Protein AF-A0A822BG88-F1 (afdb_monomer_lite)

pLDDT: mean 83.06, std 15.21, range [46.66, 98.62]

Foldseek 3Di:
DVVVVLVVQLVVLVVVVVVVDPCSVVSNVVSVVVVVVVVVVVVVVVVVVVVVVVCVVVVDPPPPVVVVVVVVVVVVVVVVVVVVVLLVVLVVVLVVLVVVLVVLVCCCCPPVVCCVVPVVLDPPLCRPVSCLQCPCSVLVSCCSVPPLSVVSVVCNVPSVCSVVSCVVCVVVCCVRVVRVVVSVVSNVVSVVVVPDDSPD

Secondary structure (DSSP, 8-state):
-HHHHHHHHHHHHHHHHHTT-TTHHHHHHHHHHHHHHHHHHHHHHHHHHHHHHHHHHS-----HHHHHHHHHHHHHHHHHHHHHHHHHHHHHHHHHHHHHHHHHHHHIIIIIHHHHHTTTTS-TTTTT-HHHHSTTHHHHHHHIIIIIHHHHGGGTT-GGGTHHHHHHHHHHHHHHHHHHHHHHHHHHHHHHHH--STT-

Sequence (200 aa):
EKKTMVRKLVERADVLVERSHSFAPLIKDTCNRLDSGFNNFFQKIMRINNKEEIDKEAGRKSDSSLEEKLEQQELNEGKRKAAKQRELIFNELLNTERAYVDSLSKCIQYYMGEMRQHSEDVPEFLRNKESILFLNIEEIHNFHKNLFLKDLERYEDSPEDVGHCFVTWAKQFHIYYVEYCKNNESCIKLLTQYRGPYFE

Structure (mmCIF, N/CA/C/O backbone):
data_AF-A0A822BG88-F1
#
_entry.id   AF-A0A822BG88-F1
#
loop_
_atom_site.group_PDB
_atom_site.id
_atom_site.type_symbol
_atom_site.label_atom_id
_atom_site.label_alt_id
_atom_site.label_comp_id
_atom_site.label_asym_id
_atom_site.label_entity_id
_atom_site.label_seq_id
_atom_site.pdbx_PDB_ins_code
_atom_site.Cartn_x
_atom_site.Cartn_y
_atom_site.Cartn_z
_atom_site.occupancy
_atom_site.B_iso_or_equiv
_atom_site.auth_seq_id
_atom_site.auth_comp_id
_atom_site.auth_asym_id
_atom_site.auth_atom_id
_atom_site.pdbx_PDB_model_num
ATOM 1 N N . GLU A 1 1 ? 0.961 21.458 51.749 1.00 51.28 1 GLU A N 1
ATOM 2 C CA . GLU A 1 1 ? 2.268 21.702 51.090 1.00 51.28 1 GLU A CA 1
ATOM 3 C C . GLU A 1 1 ? 2.168 22.171 49.634 1.00 51.28 1 GLU A C 1
ATOM 5 O O . GLU A 1 1 ? 2.703 23.231 49.335 1.00 51.28 1 GLU A O 1
ATOM 10 N N . LYS A 1 2 ? 1.446 21.481 48.732 1.00 50.59 2 LYS A N 1
ATOM 11 C CA . LYS A 1 2 ? 1.399 21.847 47.294 1.00 50.59 2 LYS A CA 1
ATOM 12 C C . LYS A 1 2 ? 0.825 23.250 46.986 1.00 50.59 2 LYS A C 1
ATOM 14 O O . LYS A 1 2 ? 1.409 23.974 46.190 1.00 50.59 2 LYS A O 1
ATOM 19 N N . LYS A 1 3 ? -0.248 23.686 47.667 1.00 56.03 3 LYS A N 1
ATOM 20 C CA . LYS A 1 3 ? -0.867 25.024 47.479 1.00 56.03 3 LYS A CA 1
ATOM 21 C C . LYS A 1 3 ? 0.071 26.181 47.865 1.00 56.03 3 LYS A C 1
ATOM 23 O O . LYS A 1 3 ? 0.092 27.223 47.222 1.00 56.03 3 LYS A O 1
ATOM 28 N N . THR A 1 4 ? 0.906 25.971 48.882 1.00 64.19 4 THR A N 1
ATOM 29 C CA . THR A 1 4 ? 1.914 26.942 49.335 1.00 64.19 4 THR A CA 1
ATOM 30 C C . THR A 1 4 ? 3.033 27.119 48.306 1.00 64.19 4 THR A C 1
ATOM 32 O O . THR A 1 4 ? 3.618 28.193 48.209 1.00 64.19 4 THR A O 1
ATOM 35 N N . MET A 1 5 ? 3.322 26.078 47.522 1.00 61.84 5 MET A N 1
ATOM 36 C CA . MET A 1 5 ? 4.355 26.104 46.488 1.00 61.84 5 MET A CA 1
ATOM 37 C C . MET A 1 5 ? 3.893 26.845 45.228 1.00 61.84 5 MET A C 1
ATOM 39 O O . MET A 1 5 ? 4.664 27.629 44.684 1.00 61.84 5 MET A O 1
ATOM 43 N N . VAL A 1 6 ? 2.627 26.680 44.821 1.00 65.44 6 VAL A N 1
ATOM 44 C CA . VAL A 1 6 ? 2.033 27.433 43.698 1.00 65.44 6 VAL A CA 1
ATOM 45 C C . VAL A 1 6 ? 1.991 28.930 44.007 1.00 65.44 6 VAL A C 1
ATOM 47 O O . VAL A 1 6 ? 2.440 29.732 43.195 1.00 65.44 6 VAL A O 1
ATOM 50 N N . ARG A 1 7 ? 1.585 29.311 45.224 1.00 68.44 7 ARG A N 1
ATOM 51 C CA . ARG A 1 7 ? 1.556 30.722 45.643 1.00 68.44 7 ARG A CA 1
ATOM 52 C C . ARG A 1 7 ? 2.943 31.377 45.618 1.00 68.44 7 ARG A C 1
ATOM 54 O O . ARG A 1 7 ? 3.093 32.478 45.103 1.00 68.44 7 ARG A O 1
ATOM 61 N N . LYS A 1 8 ? 3.971 30.656 46.084 1.00 73.00 8 LYS A N 1
ATOM 62 C CA . LYS A 1 8 ? 5.375 31.102 46.016 1.00 73.00 8 LYS A CA 1
ATOM 63 C C . LYS A 1 8 ? 5.898 31.209 44.578 1.00 73.00 8 LYS A C 1
ATOM 65 O O . LYS A 1 8 ? 6.751 32.049 44.308 1.00 73.00 8 LYS A O 1
ATOM 70 N N . LEU A 1 9 ? 5.420 30.362 43.662 1.00 67.56 9 LEU A N 1
ATOM 71 C CA . LEU A 1 9 ? 5.761 30.446 42.238 1.00 67.56 9 LEU A CA 1
ATOM 72 C C . LEU A 1 9 ? 5.114 31.666 41.573 1.00 67.56 9 LEU A C 1
ATOM 74 O O . LEU A 1 9 ? 5.789 32.339 40.800 1.00 67.56 9 LEU A O 1
ATOM 78 N N . VAL A 1 10 ? 3.863 31.985 41.918 1.00 68.69 10 VAL A N 1
ATOM 79 C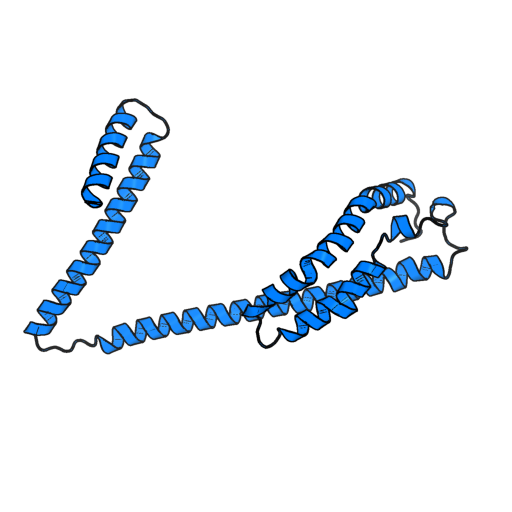 CA . VAL A 1 10 ? 3.168 33.194 41.440 1.00 68.69 10 VAL A CA 1
ATOM 80 C C . VAL A 1 10 ? 3.878 34.460 41.929 1.00 68.69 10 VAL A C 1
ATOM 82 O O . VAL A 1 10 ? 4.235 35.300 41.110 1.00 68.69 10 VAL A O 1
ATOM 85 N N . GLU A 1 11 ? 4.203 34.551 43.223 1.00 72.06 11 GLU A N 1
ATOM 86 C CA . GLU A 1 11 ? 4.946 35.695 43.787 1.00 72.06 11 GLU A CA 1
ATOM 87 C C . GLU A 1 11 ? 6.317 35.884 43.118 1.00 72.06 11 GLU A C 1
ATOM 89 O O . GLU A 1 11 ? 6.747 37.001 42.834 1.00 72.06 11 GLU A O 1
ATOM 94 N N . ARG A 1 12 ? 7.019 34.785 42.817 1.00 66.31 12 ARG A N 1
ATOM 95 C CA . ARG A 1 12 ? 8.327 34.845 42.152 1.00 66.31 12 ARG A CA 1
ATOM 96 C C . ARG A 1 12 ? 8.210 35.182 40.665 1.00 66.31 12 ARG A C 1
ATOM 98 O O . ARG A 1 12 ? 9.117 35.812 40.127 1.00 66.31 12 ARG A O 1
ATOM 105 N N . ALA A 1 13 ? 7.114 34.792 40.014 1.00 63.00 13 ALA A N 1
ATOM 106 C CA . ALA A 1 13 ? 6.798 35.205 38.652 1.00 63.00 13 ALA A CA 1
ATOM 107 C C . ALA A 1 13 ? 6.483 36.708 38.587 1.00 63.00 13 ALA A C 1
ATOM 109 O O . ALA A 1 13 ? 6.973 37.371 37.679 1.00 63.00 13 ALA A O 1
ATOM 110 N N . ASP A 1 14 ? 5.775 37.266 39.574 1.00 68.88 14 ASP A N 1
ATOM 111 C CA . ASP A 1 14 ? 5.484 38.706 39.656 1.00 68.88 14 ASP A CA 1
ATOM 112 C C . ASP A 1 14 ? 6.763 39.553 39.739 1.00 68.88 14 ASP A C 1
ATOM 114 O O . ASP A 1 14 ? 6.938 40.490 38.959 1.00 68.88 14 ASP A O 1
ATOM 118 N N . VAL A 1 15 ? 7.724 39.138 40.571 1.00 68.75 15 VAL A N 1
ATOM 119 C CA . VAL A 1 15 ? 9.047 39.786 40.670 1.00 68.75 15 VAL A CA 1
ATOM 120 C C . VAL A 1 15 ? 9.839 39.707 39.351 1.00 68.75 15 VAL A C 1
ATOM 122 O O . VAL A 1 15 ? 10.652 40.583 39.053 1.00 68.75 15 VAL A O 1
ATOM 125 N N . LEU A 1 16 ? 9.628 38.667 38.536 1.00 59.81 16 LEU A N 1
ATOM 126 C CA . LEU A 1 16 ? 10.273 38.520 37.223 1.00 59.81 16 LEU A CA 1
ATOM 127 C C . LEU A 1 16 ? 9.572 39.333 36.123 1.00 59.81 16 LEU A C 1
ATOM 129 O O . LEU A 1 16 ? 10.247 39.793 35.198 1.00 59.81 16 LEU A O 1
ATOM 133 N N . VAL A 1 17 ? 8.254 39.545 36.231 1.00 60.12 17 VAL A N 1
ATOM 134 C CA . VAL A 1 17 ? 7.488 40.446 35.351 1.00 60.12 17 VAL A CA 1
ATOM 135 C C . VAL A 1 17 ? 7.931 41.895 35.564 1.00 60.12 17 VAL A C 1
ATOM 137 O O . VAL A 1 17 ? 8.190 42.593 34.586 1.00 60.12 17 VAL A O 1
ATOM 140 N N . GLU A 1 18 ? 8.120 42.329 36.816 1.00 65.56 18 GLU A N 1
ATOM 141 C CA . GLU A 1 18 ? 8.642 43.671 37.138 1.00 65.56 18 GLU A CA 1
ATOM 142 C C . GLU A 1 18 ? 10.054 43.914 36.575 1.00 65.56 18 GLU A C 1
ATOM 144 O O . GLU A 1 18 ? 10.410 45.038 36.226 1.00 65.56 18 GLU A O 1
ATOM 149 N N . ARG A 1 19 ? 10.850 42.850 36.408 1.00 67.62 19 ARG A N 1
ATOM 150 C CA . ARG A 1 19 ? 12.199 42.888 35.812 1.00 67.62 19 ARG A CA 1
ATOM 151 C C . ARG A 1 19 ? 12.212 42.762 34.279 1.00 67.62 19 ARG A C 1
ATOM 153 O O . ARG A 1 19 ? 13.280 42.600 33.698 1.00 67.62 19 ARG A O 1
ATOM 160 N N . SER A 1 20 ? 11.052 42.868 33.619 1.00 64.81 20 SER A N 1
ATOM 161 C CA . SER A 1 20 ? 10.884 42.837 32.152 1.00 64.81 20 SER A CA 1
ATOM 162 C C . SER A 1 20 ? 11.348 41.542 31.461 1.00 64.81 20 SER A C 1
ATOM 164 O O . SER A 1 20 ? 11.805 41.565 30.318 1.00 64.81 20 SER A O 1
ATOM 166 N N . HIS A 1 21 ? 11.211 40.384 32.116 1.00 66.44 21 HIS A N 1
ATOM 167 C CA . HIS A 1 21 ? 11.485 39.099 31.465 1.00 66.44 21 HIS A CA 1
ATOM 168 C C . HIS A 1 21 ? 10.322 38.664 30.557 1.00 66.44 21 HIS A C 1
ATOM 170 O O . HIS A 1 21 ? 9.198 38.465 31.015 1.00 66.44 21 HIS A O 1
ATOM 176 N N . SER A 1 22 ? 10.615 38.434 29.274 1.00 69.31 22 SER A N 1
ATOM 177 C CA . SER A 1 22 ? 9.640 38.126 28.212 1.00 69.31 22 SER A CA 1
ATOM 178 C C . SER A 1 22 ? 8.750 36.900 28.470 1.00 69.31 22 SER A C 1
ATOM 180 O O . SER A 1 22 ? 7.622 36.851 27.989 1.00 69.31 22 SER A O 1
ATOM 182 N N . PHE A 1 23 ? 9.219 35.922 29.250 1.00 66.62 23 PHE A N 1
ATOM 183 C CA . PHE A 1 23 ? 8.482 34.686 29.553 1.00 66.62 23 PHE A CA 1
ATOM 184 C C . PHE A 1 23 ? 7.660 34.746 30.849 1.00 66.62 23 PHE A C 1
ATOM 186 O O . PHE A 1 23 ? 6.831 33.869 31.100 1.00 66.62 23 PHE A O 1
ATOM 193 N N . ALA A 1 24 ? 7.865 35.769 31.680 1.00 65.75 24 ALA A N 1
ATOM 194 C CA . ALA A 1 24 ? 7.223 35.875 32.987 1.00 65.75 24 ALA A CA 1
ATOM 195 C C . ALA A 1 24 ? 5.678 35.994 32.924 1.00 65.75 24 ALA A C 1
ATOM 197 O O . ALA A 1 24 ? 5.013 35.338 33.733 1.00 65.75 24 ALA A O 1
ATOM 198 N N . PRO A 1 25 ? 5.069 36.702 31.945 1.00 68.62 25 PRO A N 1
ATOM 199 C CA . PRO A 1 25 ? 3.610 36.743 31.796 1.00 68.62 25 PRO A CA 1
ATOM 200 C C . PRO A 1 25 ? 2.986 35.368 31.517 1.00 68.62 25 PRO A C 1
ATOM 202 O O . PRO A 1 25 ? 1.920 35.056 32.042 1.00 68.62 25 PRO A O 1
ATOM 205 N N . LEU A 1 26 ? 3.668 34.520 30.738 1.00 74.56 26 LEU A N 1
ATOM 206 C CA . LEU A 1 26 ? 3.181 33.186 30.370 1.00 74.56 26 LEU A CA 1
ATOM 207 C C . LEU A 1 26 ? 3.193 32.221 31.564 1.00 74.56 26 LEU A C 1
ATOM 209 O O . LEU A 1 26 ? 2.259 31.438 31.757 1.00 74.56 26 LEU A O 1
ATOM 213 N N . ILE A 1 27 ? 4.238 32.298 32.394 1.00 72.00 27 ILE A N 1
ATOM 214 C CA . ILE A 1 27 ? 4.336 31.517 33.634 1.00 72.00 27 ILE A CA 1
ATOM 215 C C . ILE A 1 27 ? 3.235 31.952 34.605 1.00 72.00 27 ILE A C 1
ATOM 217 O O . ILE A 1 27 ? 2.549 31.103 35.173 1.00 72.00 27 ILE A O 1
ATOM 221 N N . LYS A 1 28 ? 3.013 33.265 34.740 1.00 71.56 28 LYS A N 1
ATOM 222 C CA . LYS A 1 28 ? 1.955 33.821 35.588 1.00 71.56 28 LYS A CA 1
ATOM 223 C C . LYS A 1 28 ? 0.564 33.358 35.151 1.00 71.56 28 LYS A C 1
ATOM 225 O O . LYS A 1 28 ? -0.204 32.896 35.992 1.00 71.56 28 LYS A O 1
ATOM 230 N N . ASP A 1 29 ? 0.254 33.417 33.856 1.00 75.94 29 ASP A N 1
ATOM 231 C CA . ASP A 1 29 ? -1.028 32.933 33.326 1.00 75.94 29 ASP A CA 1
ATOM 232 C C . ASP A 1 29 ? -1.231 31.435 33.602 1.00 75.94 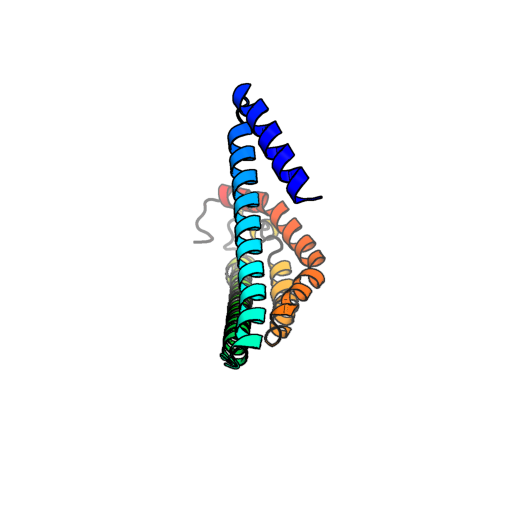29 ASP A C 1
ATOM 234 O O . ASP A 1 29 ? -2.264 31.014 34.128 1.00 75.94 29 ASP A O 1
ATOM 238 N N . THR A 1 30 ? -0.195 30.630 33.357 1.00 72.62 30 THR A N 1
ATOM 239 C CA . THR A 1 30 ? -0.234 29.184 33.611 1.00 72.62 30 THR A CA 1
ATOM 240 C C . THR A 1 30 ? -0.465 28.874 35.094 1.00 72.62 30 THR A C 1
ATOM 242 O O . THR A 1 30 ? -1.309 28.038 35.427 1.00 72.62 30 THR A O 1
ATOM 245 N N . CYS A 1 31 ? 0.227 29.565 36.003 1.00 73.19 31 CYS A N 1
ATOM 246 C CA . CYS A 1 31 ? 0.040 29.385 37.443 1.00 73.19 31 CYS A CA 1
ATOM 247 C C . CYS A 1 31 ? -1.351 29.834 37.911 1.00 73.19 31 CYS A C 1
ATOM 249 O O . CYS A 1 31 ? -1.989 29.111 38.675 1.00 73.19 31 CYS A O 1
ATOM 251 N N . ASN A 1 32 ? -1.863 30.960 37.407 1.00 74.62 32 ASN A N 1
ATOM 252 C CA . ASN A 1 32 ? -3.207 31.445 37.735 1.00 74.62 32 ASN A CA 1
ATOM 253 C C . ASN A 1 32 ? -4.301 30.479 37.263 1.00 74.62 32 ASN A C 1
ATOM 255 O O . ASN A 1 32 ? -5.280 30.240 37.977 1.00 74.62 32 ASN A O 1
ATOM 259 N N . ARG A 1 33 ? -4.130 29.883 36.078 1.00 73.75 33 ARG A N 1
ATOM 260 C CA . ARG A 1 33 ? -5.032 28.848 35.559 1.00 73.75 33 ARG A CA 1
ATOM 261 C C . ARG A 1 33 ? -5.003 27.584 36.413 1.00 73.75 33 ARG A C 1
ATOM 263 O O . ARG A 1 33 ? -6.064 27.026 36.689 1.00 73.75 33 ARG A O 1
ATOM 270 N N . LEU A 1 34 ? -3.824 27.157 36.867 1.00 72.81 34 LEU A N 1
ATOM 271 C CA . LEU A 1 34 ? -3.687 26.018 37.780 1.00 72.81 34 LEU A CA 1
ATOM 272 C C . LEU A 1 34 ? -4.339 26.296 39.142 1.00 72.81 34 LEU A C 1
ATOM 274 O O . LEU A 1 34 ? -5.081 25.447 39.634 1.00 72.81 34 LEU A O 1
ATOM 278 N N . ASP A 1 35 ? -4.143 27.485 39.716 1.00 73.75 35 ASP A N 1
ATOM 279 C CA . ASP A 1 35 ? -4.777 27.879 40.983 1.00 73.75 35 ASP A CA 1
ATOM 280 C C . ASP A 1 35 ? -6.303 27.979 40.853 1.00 73.75 35 ASP A C 1
ATOM 282 O O . ASP A 1 35 ? -7.041 27.525 41.730 1.00 73.75 35 ASP A O 1
ATOM 286 N N . SER A 1 36 ? -6.796 28.513 39.736 1.00 73.62 36 SER A N 1
ATOM 287 C CA . SER A 1 36 ? -8.233 28.580 39.446 1.00 73.62 36 SER A CA 1
ATOM 288 C C . SER A 1 36 ? -8.831 27.186 39.266 1.00 73.62 36 SER A C 1
ATOM 290 O O . SER A 1 36 ? -9.874 26.885 39.843 1.00 73.62 36 SER A O 1
ATOM 292 N N . GLY A 1 37 ? -8.149 26.303 38.529 1.00 75.44 37 GLY A N 1
ATOM 293 C CA . GLY A 1 37 ? -8.550 24.905 38.361 1.00 75.44 37 GLY A CA 1
ATOM 294 C C . GLY A 1 37 ? -8.600 24.158 39.693 1.00 75.44 37 GLY A C 1
ATOM 295 O O . GLY A 1 37 ? -9.578 23.470 39.983 1.00 75.44 37 GLY A O 1
ATOM 296 N N . PHE A 1 38 ? -7.598 24.363 40.550 1.00 71.56 38 PHE A N 1
ATOM 297 C CA . PHE A 1 38 ? -7.545 23.759 41.877 1.00 71.56 38 PHE A CA 1
ATOM 298 C C . PHE A 1 38 ? -8.632 24.306 42.811 1.00 71.56 38 PHE A C 1
ATOM 300 O O . PHE A 1 38 ? -9.275 23.532 43.516 1.00 71.56 38 PHE A O 1
ATOM 307 N N . ASN A 1 39 ? -8.884 25.618 42.806 1.00 70.25 39 ASN A N 1
ATOM 308 C CA . ASN A 1 39 ? -9.948 26.219 43.614 1.00 70.25 39 ASN A CA 1
ATOM 309 C C . ASN A 1 39 ? -11.345 25.814 43.120 1.00 70.25 39 ASN A C 1
ATOM 311 O O . ASN A 1 39 ? -12.208 25.552 43.952 1.00 70.25 39 ASN A O 1
ATOM 315 N N . ASN A 1 40 ? -11.563 25.691 41.808 1.00 71.00 40 ASN A N 1
ATOM 316 C CA . ASN A 1 40 ? -12.814 25.170 41.246 1.00 71.00 40 ASN A CA 1
ATOM 317 C C . ASN A 1 40 ? -13.032 23.703 41.625 1.00 71.00 40 ASN A C 1
ATOM 319 O O . ASN A 1 40 ? -14.131 23.329 42.031 1.00 71.00 40 ASN A O 1
ATOM 323 N N . PHE A 1 41 ? -11.981 22.884 41.556 1.00 74.62 41 PHE A N 1
ATOM 324 C CA . PHE A 1 41 ? -12.020 21.494 42.006 1.00 74.62 41 PHE A CA 1
ATOM 325 C C . PHE A 1 41 ? -12.332 21.394 43.505 1.00 74.62 41 PHE A C 1
ATOM 327 O O . PHE A 1 41 ? -13.235 20.660 43.898 1.00 74.62 41 PHE A O 1
ATOM 334 N N . PHE A 1 42 ? -11.665 22.198 44.338 1.00 68.31 42 PHE A N 1
ATOM 335 C CA . PHE A 1 42 ? -11.938 22.252 45.775 1.00 68.31 42 PHE A CA 1
ATOM 336 C C . PHE A 1 42 ? -13.342 22.764 46.088 1.00 68.31 42 PHE A C 1
ATOM 338 O O . PHE A 1 42 ? -14.004 22.187 46.940 1.00 68.31 42 PHE A O 1
ATOM 345 N N . GLN A 1 43 ? -13.839 23.794 45.399 1.00 66.00 43 GLN A N 1
ATOM 346 C CA . GLN A 1 43 ? -15.226 24.235 45.562 1.00 66.00 43 GLN A CA 1
ATOM 347 C C . GLN A 1 43 ? -16.214 23.142 45.155 1.00 66.00 43 GLN A C 1
ATOM 349 O O . GLN A 1 43 ? -17.235 22.986 45.817 1.00 66.00 43 GLN A O 1
ATOM 354 N N . LYS A 1 44 ? -15.917 22.365 44.107 1.00 76.50 44 LYS A N 1
ATOM 355 C CA . LYS A 1 44 ? -16.753 21.234 43.695 1.00 76.50 44 LYS A CA 1
ATOM 356 C C . LYS A 1 44 ? -16.766 20.137 44.766 1.00 76.50 44 LYS A C 1
ATOM 358 O O . LYS A 1 44 ? -17.847 19.714 45.149 1.00 76.50 44 LYS A O 1
ATOM 363 N N . ILE A 1 45 ? -15.610 19.772 45.327 1.00 65.69 45 ILE A N 1
ATOM 364 C CA . ILE A 1 45 ? -15.511 18.820 46.450 1.00 65.69 45 ILE A CA 1
ATOM 365 C C . ILE A 1 45 ? -16.220 19.339 47.705 1.00 65.69 45 ILE A C 1
ATOM 367 O O . ILE A 1 45 ? -16.968 18.603 48.333 1.00 65.69 45 ILE A O 1
ATOM 371 N N . MET A 1 46 ? -16.042 20.611 48.065 1.00 63.38 46 MET A N 1
ATOM 372 C CA . MET A 1 46 ? -16.701 21.197 49.239 1.00 63.38 46 MET A CA 1
ATOM 373 C C . MET A 1 46 ? -18.221 21.274 49.055 1.00 63.38 46 MET A C 1
ATOM 375 O O . MET A 1 46 ? -18.957 21.083 50.016 1.00 63.38 46 MET A O 1
ATOM 379 N N . ARG A 1 47 ? -18.710 21.507 47.827 1.00 66.12 47 ARG A N 1
ATOM 380 C CA . ARG A 1 47 ? -20.142 21.410 47.504 1.00 66.12 47 ARG A CA 1
ATOM 381 C C . ARG A 1 47 ? -20.653 19.977 47.604 1.00 66.12 47 ARG A C 1
ATOM 383 O O . ARG A 1 47 ? -21.763 19.805 48.077 1.00 66.12 47 ARG A O 1
ATOM 390 N N . ILE A 1 48 ? -19.865 18.980 47.199 1.00 64.19 48 ILE A N 1
ATOM 391 C CA . ILE A 1 48 ? -20.205 17.557 47.358 1.00 64.19 48 ILE A CA 1
ATOM 392 C C . ILE A 1 48 ? -20.292 17.201 48.849 1.00 64.19 48 ILE A C 1
ATOM 394 O O . ILE A 1 48 ? -21.318 16.693 49.283 1.00 64.19 48 ILE A O 1
ATOM 398 N N . ASN A 1 49 ? -19.295 17.582 49.653 1.00 56.28 49 ASN A N 1
ATOM 399 C CA . ASN A 1 49 ? -19.281 17.308 51.094 1.00 56.28 49 ASN A CA 1
ATOM 400 C C . ASN A 1 49 ? -20.402 18.048 51.852 1.00 56.28 49 ASN A C 1
ATOM 402 O O . ASN A 1 49 ? -21.039 17.465 52.722 1.00 56.28 49 ASN A O 1
ATOM 406 N N . ASN A 1 50 ? -20.703 19.306 51.500 1.00 56.72 50 ASN A N 1
ATOM 407 C CA . ASN A 1 50 ? -21.847 20.024 52.080 1.00 56.72 50 ASN A CA 1
ATOM 408 C C . ASN A 1 50 ? -23.197 19.462 51.599 1.00 56.72 50 ASN A C 1
ATOM 410 O O . ASN A 1 50 ? -24.166 19.508 52.349 1.00 56.72 50 ASN A O 1
ATOM 414 N N . LYS A 1 51 ? -23.286 18.941 50.367 1.00 56.34 51 LYS A N 1
ATOM 415 C CA . LYS A 1 51 ? -24.490 18.267 49.851 1.00 56.34 51 LYS A CA 1
ATOM 416 C C . LYS A 1 51 ? -24.721 16.942 50.594 1.00 56.34 51 LYS A C 1
ATOM 418 O O . LYS A 1 51 ? -25.856 16.662 50.954 1.00 56.34 51 LYS A O 1
ATOM 423 N N . GLU A 1 52 ? -23.657 16.210 50.943 1.00 56.22 52 GLU A N 1
ATOM 424 C CA . GLU A 1 52 ? -23.733 15.010 51.795 1.00 56.22 52 GLU A CA 1
ATOM 425 C C . GLU A 1 52 ? -24.194 15.295 53.237 1.00 56.22 52 GLU A C 1
ATOM 427 O O . GLU A 1 52 ? -24.934 14.485 53.799 1.00 56.22 52 GLU A O 1
ATOM 432 N N . GLU A 1 53 ? -23.786 16.412 53.857 1.00 53.38 53 GLU A N 1
ATOM 433 C CA . GLU A 1 53 ? -24.280 16.783 55.197 1.00 53.38 53 GLU A CA 1
ATOM 434 C C . GLU A 1 53 ? -25.737 17.270 55.171 1.00 53.38 53 GLU A C 1
ATOM 436 O O . GLU A 1 53 ? -26.534 16.854 56.011 1.00 53.38 53 GLU A O 1
ATOM 441 N N . ILE A 1 54 ? -26.128 18.062 54.166 1.00 52.59 54 ILE A N 1
ATOM 442 C CA . ILE A 1 54 ? -27.506 18.568 54.031 1.00 52.59 54 ILE A CA 1
ATOM 443 C C . ILE A 1 54 ? -28.496 17.436 53.691 1.00 52.59 54 ILE A C 1
ATOM 445 O O . ILE A 1 54 ? -29.608 17.414 54.225 1.00 52.59 54 ILE A O 1
ATOM 449 N N . ASP A 1 55 ? -28.107 16.457 52.866 1.00 50.06 55 ASP A N 1
ATOM 450 C CA . ASP A 1 55 ? -28.963 15.308 52.527 1.00 50.06 55 ASP A CA 1
ATOM 451 C C . ASP A 1 55 ? -29.111 14.306 53.693 1.00 50.06 55 ASP A C 1
ATOM 453 O O . ASP A 1 55 ? -30.142 13.633 53.799 1.00 50.06 55 ASP A O 1
ATOM 457 N N . LYS A 1 56 ? -28.139 14.241 54.621 1.00 51.56 56 LYS A N 1
ATOM 458 C CA . LYS A 1 56 ? -28.258 13.455 55.868 1.00 51.56 56 LYS A CA 1
ATOM 459 C C . LYS A 1 56 ? -29.266 14.054 56.849 1.00 51.56 56 LYS A C 1
ATOM 461 O O . LYS A 1 56 ? -29.934 13.297 57.551 1.00 51.56 56 LYS A O 1
ATOM 466 N N . GLU A 1 57 ? -29.398 15.378 56.883 1.00 49.38 57 GLU A N 1
ATOM 467 C CA . GLU A 1 57 ? -30.259 16.086 57.840 1.00 49.38 57 GLU A CA 1
ATOM 468 C C . GLU A 1 57 ? -31.676 16.350 57.292 1.00 49.38 57 GLU A C 1
ATOM 470 O O . GLU A 1 57 ? -32.639 16.429 58.055 1.00 49.38 57 GLU A O 1
ATOM 475 N N . ALA A 1 58 ? -31.847 16.388 55.964 1.00 46.66 58 ALA A N 1
ATOM 476 C CA . ALA A 1 58 ? -33.140 16.641 55.320 1.00 46.66 58 ALA A CA 1
ATOM 477 C C . ALA A 1 58 ? -33.961 15.385 54.966 1.00 46.66 58 ALA A C 1
ATOM 479 O O . ALA A 1 58 ? -35.057 15.527 54.419 1.00 46.66 58 ALA A O 1
ATOM 480 N N . GLY A 1 59 ? -33.468 14.163 55.214 1.00 49.91 59 GLY A N 1
ATOM 481 C CA . GLY A 1 59 ? -34.210 12.912 54.963 1.00 49.91 59 GLY A CA 1
ATOM 482 C C . GLY A 1 59 ? -34.710 12.718 53.519 1.00 49.91 59 GLY A C 1
ATOM 483 O O . GLY A 1 59 ? -35.467 11.788 53.236 1.00 49.91 59 GLY A O 1
ATOM 484 N N . ARG A 1 60 ? -34.296 13.578 52.584 1.00 52.31 60 ARG A N 1
ATOM 485 C CA . ARG A 1 60 ? -34.586 13.469 51.160 1.00 52.31 60 ARG A CA 1
ATOM 486 C C . ARG A 1 60 ? -33.459 12.666 50.544 1.00 52.31 60 ARG A C 1
ATOM 488 O O . ARG A 1 60 ? -32.384 13.188 50.288 1.00 52.31 60 ARG A O 1
ATOM 495 N N . LYS A 1 61 ? -33.723 11.389 50.270 1.00 49.91 61 LYS A N 1
ATOM 496 C CA . LYS A 1 61 ? -32.947 10.611 49.300 1.00 49.91 61 LYS A CA 1
ATOM 497 C C . LYS A 1 61 ? -33.128 11.255 47.920 1.00 49.91 61 LYS A C 1
ATOM 499 O O . LYS A 1 61 ? -33.948 10.797 47.130 1.00 49.91 61 LYS A O 1
ATOM 504 N N . SER A 1 62 ? -32.426 12.350 47.656 1.00 53.28 62 SER A N 1
ATOM 505 C CA . SER A 1 62 ? -32.345 12.948 46.328 1.00 53.28 62 SER A CA 1
ATOM 506 C C . SER A 1 62 ? -31.390 12.093 45.501 1.00 53.28 62 SER A C 1
ATOM 508 O O . SER A 1 62 ? -30.195 12.338 45.479 1.00 53.28 62 SER A O 1
ATOM 510 N N . ASP A 1 63 ? -31.928 11.019 44.928 1.00 54.50 63 ASP A N 1
ATOM 511 C CA . ASP A 1 63 ? -31.500 10.348 43.696 1.00 54.50 63 ASP A CA 1
ATOM 512 C C . ASP A 1 63 ? -29.996 10.301 43.334 1.00 54.50 63 ASP A C 1
ATOM 514 O O . ASP A 1 63 ? -29.630 10.361 42.161 1.00 54.50 63 ASP A O 1
ATOM 518 N N . SER A 1 64 ? -29.103 10.072 44.305 1.00 54.78 64 SER A N 1
ATOM 519 C CA . SER A 1 64 ? -27.686 9.766 44.032 1.00 54.78 64 SER A CA 1
ATOM 520 C C . SER A 1 64 ? -27.532 8.583 43.062 1.00 54.78 64 SER A C 1
ATOM 522 O O . SER A 1 64 ? -26.591 8.524 42.278 1.00 54.78 64 SER A O 1
ATOM 524 N N . SER A 1 65 ? -28.527 7.686 43.047 1.00 62.22 65 SER A N 1
ATOM 525 C CA . SER A 1 65 ? -28.643 6.590 42.088 1.00 62.22 65 SER A CA 1
ATOM 526 C C . SER A 1 65 ? -28.834 7.057 40.642 1.00 62.22 65 SER A C 1
ATOM 528 O O . SER A 1 65 ? -28.341 6.382 39.745 1.00 62.22 65 SER A O 1
ATOM 530 N N . LEU A 1 66 ? -29.554 8.154 40.381 1.00 62.03 66 LEU A N 1
ATOM 531 C CA . LEU A 1 66 ? -29.739 8.669 39.020 1.00 62.03 66 LEU A CA 1
ATOM 532 C C . LEU A 1 66 ? -28.482 9.371 38.512 1.00 62.03 66 LEU A C 1
ATOM 534 O O . LEU A 1 66 ? -28.128 9.168 37.357 1.00 62.03 66 LEU A O 1
ATOM 538 N N . GLU A 1 67 ? -27.800 10.149 39.355 1.00 67.00 67 GLU A N 1
ATOM 539 C CA . GLU A 1 67 ? -26.552 10.836 38.981 1.00 67.00 67 GLU A CA 1
ATOM 540 C C . GLU A 1 67 ? -25.446 9.810 38.648 1.00 67.00 67 GLU A C 1
ATOM 542 O O . GLU A 1 67 ? -24.858 9.878 37.569 1.00 67.00 67 GLU A O 1
ATOM 547 N N . GLU A 1 68 ? -25.263 8.766 39.472 1.00 69.56 68 GLU A N 1
ATOM 548 C CA . GLU A 1 68 ? -24.347 7.650 39.165 1.00 69.56 68 GLU A CA 1
ATOM 549 C C . GLU A 1 68 ? -24.758 6.856 37.915 1.00 69.56 68 GLU A C 1
ATOM 551 O O . GLU A 1 68 ? -23.900 6.441 37.133 1.00 69.56 68 GLU A O 1
ATOM 556 N N . LYS A 1 69 ? -26.062 6.631 37.700 1.00 72.62 69 LYS A N 1
ATOM 557 C CA . LYS A 1 69 ? -26.559 5.944 36.496 1.00 72.62 69 LYS A CA 1
ATOM 558 C C . LYS A 1 69 ? -26.311 6.763 35.234 1.00 72.62 69 LYS A C 1
ATOM 560 O O . LYS A 1 69 ? -25.943 6.178 34.220 1.00 72.62 69 LYS A O 1
ATOM 565 N N . LEU A 1 70 ? -26.492 8.083 35.292 1.00 74.06 70 LEU A N 1
ATOM 566 C CA . LEU A 1 70 ? -26.227 8.996 34.179 1.00 74.06 70 LEU A CA 1
ATOM 567 C C . LEU A 1 70 ? -24.731 9.034 33.852 1.00 74.06 70 LEU A C 1
ATOM 569 O O . LEU A 1 70 ? -24.372 8.865 32.689 1.00 74.06 70 LEU A O 1
ATOM 573 N N . GLU A 1 71 ? -23.857 9.136 34.858 1.00 70.88 71 GLU A N 1
ATOM 574 C CA . GLU A 1 71 ? -22.404 9.080 34.646 1.00 70.88 71 GLU A CA 1
ATOM 575 C C . GLU A 1 71 ? -21.961 7.725 34.072 1.00 70.88 71 GLU A C 1
ATOM 577 O O . GLU A 1 71 ? -21.200 7.682 33.106 1.00 70.88 71 GLU A O 1
ATOM 582 N N . GLN A 1 72 ? -22.467 6.600 34.590 1.00 71.81 72 GLN A N 1
ATOM 583 C CA . GLN A 1 72 ? -22.170 5.265 34.048 1.00 71.81 72 GLN A CA 1
ATOM 584 C C . GLN A 1 72 ? -22.695 5.083 32.619 1.00 71.81 72 GLN A C 1
ATOM 586 O O . GLN A 1 72 ? -22.043 4.430 31.797 1.00 71.81 72 GLN A O 1
ATOM 591 N N . GLN A 1 73 ? -23.854 5.663 32.306 1.00 73.69 73 GLN A N 1
ATOM 592 C CA . GLN A 1 73 ? -24.435 5.640 30.970 1.00 73.69 73 GLN A CA 1
ATOM 593 C C . GLN A 1 73 ? -23.597 6.467 29.987 1.00 73.69 73 GLN A C 1
ATOM 595 O O . GLN A 1 73 ? -23.264 5.959 28.916 1.00 73.69 73 GLN A O 1
ATOM 600 N N . GLU A 1 74 ? -23.168 7.674 30.362 1.00 75.50 74 GLU A N 1
ATOM 601 C CA . GLU A 1 74 ? -22.259 8.500 29.556 1.00 75.50 74 GLU A CA 1
ATOM 602 C C . GLU A 1 74 ? -20.909 7.807 29.321 1.00 75.50 74 GLU A C 1
ATOM 604 O O . GLU A 1 74 ? -20.387 7.800 28.202 1.00 75.50 74 GLU A O 1
ATOM 609 N N . LEU A 1 75 ? -20.359 7.156 30.349 1.00 75.88 75 LEU A N 1
ATOM 610 C CA . LEU A 1 75 ? -19.091 6.429 30.264 1.00 75.88 75 LEU A CA 1
ATOM 611 C C . LEU A 1 75 ? -19.209 5.194 29.354 1.00 75.88 75 LEU A C 1
ATOM 613 O O . LEU A 1 75 ? -18.312 4.922 28.549 1.00 75.88 75 LEU A O 1
ATOM 617 N N . ASN A 1 76 ? -20.333 4.476 29.417 1.00 77.25 76 ASN A N 1
ATOM 618 C CA . ASN A 1 76 ? -20.637 3.362 28.517 1.00 77.25 76 ASN A CA 1
ATOM 619 C C . ASN A 1 76 ? -20.876 3.827 27.075 1.00 77.25 76 ASN A C 1
ATOM 621 O O . ASN A 1 76 ? -20.401 3.184 26.134 1.00 77.25 76 ASN A O 1
ATOM 625 N N . GLU A 1 77 ? -21.545 4.961 26.874 1.00 79.81 77 GLU A N 1
ATOM 626 C CA . GLU A 1 77 ? -21.693 5.565 25.551 1.00 79.81 77 GLU A CA 1
ATOM 627 C C . GLU A 1 77 ? -20.351 6.014 24.971 1.00 79.81 77 GLU A C 1
ATOM 629 O O . GLU A 1 77 ? -20.093 5.780 23.788 1.00 79.81 77 GLU A O 1
ATOM 634 N N . GLY A 1 78 ? -19.475 6.598 25.793 1.00 81.44 78 GLY A N 1
ATOM 635 C CA . GLY A 1 78 ? -18.109 6.956 25.413 1.00 81.44 78 GLY A CA 1
ATOM 636 C C . GLY A 1 78 ? -17.293 5.734 24.985 1.00 81.44 78 GLY A C 1
ATOM 637 O O . GLY A 1 78 ? -16.688 5.740 23.910 1.00 81.44 78 GLY A O 1
ATOM 638 N N . LYS A 1 79 ? -17.348 4.645 25.762 1.00 81.75 79 LYS A N 1
ATOM 639 C CA . LYS A 1 79 ? -16.706 3.365 25.413 1.00 81.75 79 LYS A CA 1
ATOM 640 C C . LYS A 1 79 ? -17.244 2.786 24.104 1.00 81.75 79 LYS A C 1
ATOM 642 O O . LYS A 1 79 ? -16.453 2.367 23.261 1.00 81.75 79 LYS A O 1
ATOM 647 N N . ARG A 1 80 ? -18.565 2.815 23.900 1.00 83.62 80 ARG A N 1
ATOM 648 C CA . ARG A 1 80 ? -19.210 2.333 22.668 1.00 83.62 80 ARG A CA 1
ATOM 649 C C . ARG A 1 80 ? -18.819 3.171 21.450 1.00 83.62 80 ARG A C 1
ATOM 651 O O . ARG A 1 80 ? -18.528 2.610 20.398 1.00 83.62 80 ARG A O 1
ATOM 658 N N . LYS A 1 81 ? -18.765 4.501 21.589 1.00 87.94 81 LYS A N 1
ATOM 659 C CA . LYS A 1 81 ? -18.288 5.409 20.530 1.00 87.94 81 LYS A CA 1
ATOM 660 C C . LYS A 1 81 ? -16.829 5.122 20.171 1.00 87.94 81 LYS A C 1
ATOM 662 O O . LYS A 1 81 ? -16.513 5.015 18.992 1.00 87.94 81 LYS A O 1
ATOM 667 N N . ALA A 1 82 ? -15.964 4.938 21.169 1.00 88.00 82 ALA A N 1
ATOM 668 C CA . ALA A 1 82 ? -14.558 4.611 20.944 1.00 88.00 82 ALA A CA 1
ATOM 669 C C . ALA A 1 82 ? -14.372 3.242 20.265 1.00 88.00 82 ALA A C 1
ATOM 671 O O . ALA A 1 82 ? -13.540 3.121 19.373 1.00 88.00 82 ALA A O 1
ATOM 672 N N . ALA A 1 83 ? -15.155 2.229 20.654 1.00 87.38 83 ALA A N 1
ATOM 673 C CA . ALA A 1 83 ? -15.136 0.913 20.012 1.00 87.38 83 ALA A CA 1
ATOM 674 C C . ALA A 1 83 ? -15.541 0.995 18.537 1.00 87.38 83 ALA A C 1
ATOM 676 O O . ALA A 1 83 ? -14.794 0.546 17.674 1.00 87.38 83 ALA A O 1
ATOM 677 N N . LYS A 1 84 ? -16.649 1.683 18.242 1.00 89.56 84 LYS A N 1
ATOM 678 C CA . LYS A 1 84 ? -17.096 1.902 16.863 1.00 89.56 84 LYS A CA 1
ATOM 679 C C . LYS A 1 84 ? -16.064 2.670 16.031 1.00 89.56 84 LYS A C 1
ATOM 681 O O . LYS A 1 84 ? -15.855 2.358 14.868 1.00 89.56 84 LYS A O 1
ATOM 686 N N . GLN A 1 85 ? -15.398 3.665 16.619 1.00 91.44 85 GLN A N 1
ATOM 687 C CA . GLN A 1 85 ? -14.336 4.395 15.926 1.00 91.44 85 GLN A CA 1
ATOM 688 C C . GLN A 1 85 ? -13.142 3.490 15.590 1.00 91.44 85 GLN A C 1
ATOM 690 O O . GLN A 1 85 ? -12.596 3.602 14.496 1.00 91.44 85 GLN A O 1
ATOM 695 N N . ARG A 1 86 ? -12.741 2.594 16.503 1.00 91.56 86 ARG A N 1
ATOM 696 C CA . ARG A 1 86 ? -11.663 1.624 16.244 1.00 91.56 86 ARG A CA 1
ATOM 697 C C . ARG A 1 86 ? -12.019 0.673 15.109 1.00 91.56 86 ARG A C 1
ATOM 699 O O . ARG A 1 86 ? -11.194 0.467 14.231 1.00 91.56 86 ARG A O 1
ATOM 706 N N . GLU A 1 87 ? -13.243 0.161 15.108 1.00 93.06 87 GLU A N 1
ATOM 707 C CA . GLU A 1 87 ? -13.754 -0.708 14.046 1.00 93.06 87 GLU A CA 1
ATOM 708 C C . GLU A 1 87 ? -13.707 -0.013 12.676 1.00 93.06 87 GLU A C 1
ATOM 710 O O . GLU A 1 87 ? -13.228 -0.587 11.704 1.00 93.06 87 GLU A O 1
ATOM 715 N N . LEU A 1 88 ? -14.119 1.259 12.597 1.00 94.31 88 LEU A N 1
ATOM 716 C CA . LEU A 1 88 ? -14.038 2.037 11.356 1.00 94.31 88 LEU A CA 1
ATOM 717 C C . LEU A 1 88 ? -12.595 2.207 10.864 1.00 94.31 88 LEU A C 1
ATOM 719 O O . LEU A 1 88 ? -12.332 1.984 9.685 1.00 94.31 88 LEU A O 1
ATOM 723 N N . ILE A 1 89 ? -11.669 2.567 11.759 1.00 94.94 89 ILE A N 1
ATOM 724 C CA . ILE A 1 89 ? -10.246 2.737 11.421 1.00 94.94 89 ILE A CA 1
ATOM 725 C C . ILE A 1 89 ? -9.643 1.412 10.945 1.00 94.94 89 ILE A C 1
ATOM 727 O O . ILE A 1 89 ? -8.904 1.384 9.964 1.00 94.94 89 ILE A O 1
ATOM 731 N N . PHE A 1 90 ? -9.960 0.311 11.625 1.00 96.19 90 PHE A N 1
ATOM 732 C CA . PHE A 1 90 ? -9.472 -1.009 11.246 1.00 96.19 90 PHE A CA 1
ATOM 733 C C . PHE A 1 90 ? -10.016 -1.443 9.879 1.00 96.19 90 PHE A C 1
ATOM 735 O O . PHE A 1 90 ? -9.251 -1.882 9.023 1.00 96.19 90 PHE A O 1
ATOM 742 N N . ASN A 1 91 ? -11.313 -1.257 9.636 1.00 95.56 91 ASN A N 1
ATOM 743 C CA . ASN A 1 91 ? -11.920 -1.566 8.344 1.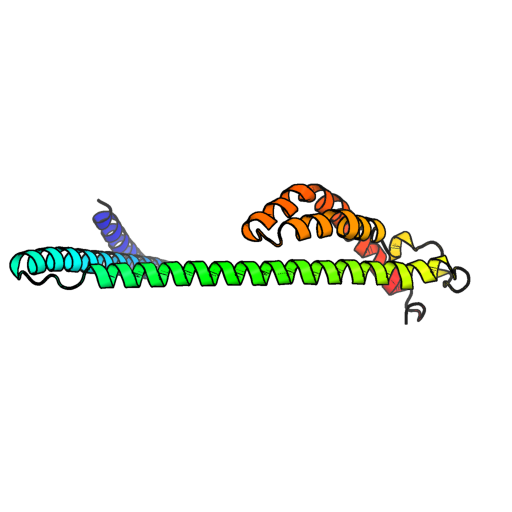00 95.56 91 ASN A CA 1
ATOM 744 C C . ASN A 1 91 ? -11.314 -0.726 7.214 1.00 95.56 91 ASN A C 1
ATOM 746 O O . ASN A 1 91 ? -11.087 -1.234 6.116 1.00 95.56 91 ASN A O 1
ATOM 750 N N . GLU A 1 92 ? -11.024 0.550 7.467 1.00 97.56 92 GLU A N 1
ATOM 751 C CA . GLU A 1 92 ? -10.317 1.401 6.510 1.00 97.56 92 GLU A CA 1
ATOM 752 C C . GLU A 1 92 ? -8.903 0.874 6.227 1.00 97.56 92 GLU A C 1
ATOM 754 O O . GLU A 1 92 ? -8.529 0.737 5.061 1.00 97.56 92 GLU A O 1
ATOM 759 N N . LEU A 1 93 ? -8.143 0.501 7.262 1.00 97.19 93 LEU A N 1
ATOM 760 C CA . LEU A 1 93 ? -6.817 -0.105 7.113 1.00 97.19 93 LEU A CA 1
ATOM 761 C C . LEU A 1 93 ? -6.875 -1.383 6.263 1.00 97.19 93 LEU A C 1
ATOM 763 O O . LEU A 1 93 ? -6.109 -1.530 5.316 1.00 97.19 93 LEU A O 1
ATOM 767 N N . LEU A 1 94 ? -7.806 -2.289 6.559 1.00 96.94 94 LEU A N 1
ATOM 768 C CA . LEU A 1 94 ? -7.924 -3.554 5.840 1.00 96.94 94 LEU A CA 1
ATOM 769 C C . LEU A 1 94 ? -8.321 -3.348 4.370 1.00 96.94 94 LEU A C 1
ATOM 771 O O . LEU A 1 94 ? -7.763 -3.973 3.467 1.00 96.94 94 LEU A O 1
ATOM 775 N N . ASN A 1 95 ? -9.267 -2.446 4.109 1.00 97.81 95 ASN A N 1
ATOM 776 C CA . ASN A 1 95 ? -9.711 -2.149 2.749 1.00 97.81 95 ASN A CA 1
ATOM 777 C C . ASN A 1 95 ? -8.626 -1.450 1.926 1.00 97.81 95 ASN A C 1
ATOM 779 O O . ASN A 1 95 ? -8.432 -1.783 0.754 1.00 97.81 95 ASN A O 1
ATOM 783 N N . THR A 1 96 ? -7.907 -0.505 2.530 1.00 98.38 96 THR A N 1
ATOM 784 C CA . THR A 1 96 ? -6.793 0.174 1.857 1.00 98.38 96 THR A CA 1
ATOM 785 C C . THR A 1 96 ? -5.629 -0.779 1.600 1.00 98.38 96 THR A C 1
ATOM 787 O O . THR A 1 96 ? -5.038 -0.716 0.524 1.00 98.38 96 THR A O 1
ATOM 790 N N . GLU A 1 97 ? -5.371 -1.736 2.492 1.00 98.38 97 GLU A N 1
ATOM 791 C CA . GLU A 1 97 ? -4.378 -2.791 2.274 1.00 98.38 97 GLU A CA 1
ATOM 792 C C . GLU A 1 97 ? -4.760 -3.723 1.110 1.00 98.38 97 GLU A C 1
ATOM 794 O O . GLU A 1 97 ? -3.939 -4.009 0.237 1.00 98.38 97 GLU A O 1
ATOM 799 N N . ARG A 1 98 ? -6.026 -4.155 1.028 1.00 98.44 98 ARG A N 1
ATOM 800 C CA . ARG A 1 98 ? -6.519 -4.954 -0.113 1.00 98.44 98 ARG A CA 1
ATOM 801 C C . ARG A 1 98 ? -6.353 -4.203 -1.434 1.00 98.44 98 ARG A C 1
ATOM 803 O O . ARG A 1 98 ? -5.877 -4.776 -2.415 1.00 98.44 98 ARG A O 1
ATOM 810 N N . ALA A 1 99 ? -6.708 -2.918 -1.452 1.00 98.56 99 ALA A N 1
ATOM 811 C CA . ALA A 1 99 ? -6.530 -2.062 -2.622 1.00 98.56 99 ALA A CA 1
ATOM 812 C C . ALA A 1 99 ? -5.045 -1.861 -2.976 1.00 98.56 99 ALA A C 1
ATOM 814 O O . ALA A 1 99 ? -4.694 -1.816 -4.159 1.00 98.56 99 ALA A O 1
ATOM 815 N N . TYR A 1 100 ? -4.166 -1.776 -1.975 1.00 98.62 100 TYR A N 1
ATOM 816 C CA . TYR A 1 100 ? -2.721 -1.689 -2.172 1.00 98.62 100 TYR A CA 1
ATOM 817 C C . TYR A 1 100 ? -2.168 -2.953 -2.841 1.00 98.62 100 TYR A C 1
ATOM 819 O O . TYR A 1 100 ? -1.527 -2.853 -3.888 1.00 98.62 100 TYR A O 1
ATOM 827 N N . VAL A 1 101 ? -2.492 -4.141 -2.319 1.00 98.62 101 VAL A N 1
ATOM 828 C CA . VAL A 1 101 ? -2.090 -5.433 -2.909 1.00 98.62 101 VAL A CA 1
ATOM 829 C C . VAL A 1 101 ? -2.580 -5.581 -4.352 1.00 98.62 101 VAL A C 1
ATOM 831 O O . VAL A 1 101 ? -1.816 -6.016 -5.219 1.00 98.62 101 VAL A O 1
ATOM 834 N N . ASP A 1 102 ? -3.827 -5.195 -4.628 1.00 98.50 102 ASP A N 1
ATOM 835 C CA . ASP A 1 102 ? -4.394 -5.213 -5.982 1.00 98.50 102 ASP A CA 1
ATOM 836 C C . ASP A 1 102 ? -3.657 -4.243 -6.922 1.00 98.50 102 ASP A C 1
ATOM 838 O O . ASP A 1 102 ? -3.313 -4.593 -8.050 1.00 98.50 102 ASP A O 1
ATOM 842 N N . SER A 1 103 ? -3.324 -3.043 -6.444 1.00 98.50 103 SER A N 1
ATOM 843 C CA . SER A 1 103 ? -2.566 -2.055 -7.224 1.00 98.50 103 SER A CA 1
ATOM 844 C C . SER A 1 103 ? -1.157 -2.550 -7.563 1.00 98.50 103 SER A C 1
ATOM 846 O O . SER A 1 103 ? -0.711 -2.411 -8.704 1.00 98.50 103 SER A O 1
ATOM 848 N N . LEU A 1 104 ? -0.474 -3.188 -6.607 1.00 98.44 104 LEU A N 1
ATOM 849 C CA . LEU A 1 104 ? 0.822 -3.824 -6.850 1.00 98.44 104 LEU A CA 1
ATOM 850 C C . LEU A 1 104 ? 0.707 -4.982 -7.853 1.00 98.44 104 LEU A C 1
ATOM 852 O O . LEU A 1 104 ? 1.513 -5.063 -8.779 1.00 98.44 104 LEU A O 1
ATOM 856 N N . SER A 1 105 ? -0.316 -5.836 -7.713 1.00 98.19 105 SER A N 1
ATOM 857 C CA . SER A 1 105 ? -0.596 -6.923 -8.666 1.00 98.19 105 SER A CA 1
ATOM 858 C C . SER A 1 105 ? -0.763 -6.389 -10.087 1.00 98.19 105 SER A C 1
ATOM 860 O O . SER A 1 105 ? -0.145 -6.914 -11.010 1.00 98.19 105 SER A O 1
ATOM 862 N N . LYS A 1 106 ? -1.551 -5.322 -10.266 1.00 97.75 106 LYS A N 1
ATOM 863 C CA . LYS A 1 106 ? -1.754 -4.678 -11.572 1.00 97.75 106 LYS A CA 1
ATOM 864 C C . LYS A 1 106 ? -0.459 -4.102 -12.130 1.00 97.75 106 LYS A C 1
ATOM 866 O O . LYS A 1 106 ? -0.202 -4.263 -13.317 1.00 97.75 106 LYS A O 1
ATOM 871 N N . CYS A 1 107 ? 0.364 -3.476 -11.288 1.00 97.06 107 CYS A N 1
ATOM 872 C CA . CYS A 1 107 ? 1.653 -2.942 -11.718 1.00 97.06 107 CYS A CA 1
ATOM 873 C C . CYS A 1 107 ? 2.563 -4.048 -12.281 1.00 97.06 107 CYS A C 1
ATOM 875 O O . CYS A 1 107 ? 3.086 -3.940 -13.393 1.00 97.06 107 CYS A O 1
ATOM 877 N N . ILE A 1 108 ? 2.676 -5.152 -11.539 1.00 97.38 108 ILE A N 1
ATOM 878 C CA . ILE A 1 108 ? 3.475 -6.316 -11.930 1.00 97.38 108 ILE A CA 1
ATOM 879 C C . ILE A 1 108 ? 2.893 -6.982 -13.182 1.00 97.38 108 ILE A C 1
ATOM 881 O O . ILE A 1 108 ? 3.627 -7.326 -14.101 1.00 97.38 108 ILE A O 1
ATOM 885 N N . GLN A 1 109 ? 1.576 -7.157 -13.255 1.00 96.56 109 GLN A N 1
ATOM 886 C CA . GLN A 1 109 ? 0.944 -7.849 -14.374 1.00 96.56 109 GLN A CA 1
ATOM 887 C C . GLN A 1 109 ? 1.022 -7.041 -15.673 1.00 96.56 109 GLN A C 1
ATOM 889 O O . GLN A 1 109 ? 1.389 -7.597 -16.704 1.00 96.56 109 GLN A O 1
ATOM 894 N N . TYR A 1 110 ? 0.666 -5.756 -15.630 1.00 94.31 110 TYR A N 1
ATOM 895 C CA . TYR A 1 110 ? 0.461 -4.964 -16.842 1.00 94.31 110 TYR A CA 1
ATOM 896 C C . TYR A 1 110 ? 1.681 -4.169 -17.284 1.00 94.31 110 TYR A C 1
ATOM 898 O O . TYR A 1 110 ? 1.832 -3.949 -18.472 1.00 94.31 110 TYR A O 1
ATOM 906 N N . TYR A 1 111 ? 2.562 -3.732 -16.384 1.00 94.44 111 TYR A N 1
ATOM 907 C CA . TYR A 1 111 ? 3.751 -2.985 -16.811 1.00 94.44 111 TYR A CA 1
ATOM 908 C C . TYR A 1 111 ? 4.972 -3.894 -16.878 1.00 94.44 111 TYR A C 1
ATOM 910 O O . TYR A 1 111 ? 5.642 -3.982 -17.904 1.00 94.44 111 TYR A O 1
ATOM 918 N N . MET A 1 112 ? 5.248 -4.608 -15.789 1.00 95.38 112 MET A N 1
ATOM 919 C CA . MET A 1 112 ? 6.410 -5.492 -15.706 1.00 95.38 112 MET A CA 1
ATOM 920 C C . MET A 1 112 ? 6.216 -6.749 -16.561 1.00 95.38 112 MET A C 1
ATOM 922 O O . MET A 1 112 ? 7.124 -7.149 -17.286 1.00 95.38 112 MET A O 1
ATOM 926 N N . GLY A 1 113 ? 5.016 -7.333 -16.535 1.00 94.56 113 GLY A N 1
ATOM 927 C CA . GLY A 1 113 ? 4.634 -8.473 -17.364 1.00 94.56 113 GLY A CA 1
ATOM 928 C C . GLY A 1 113 ? 4.710 -8.166 -18.857 1.00 94.56 113 GLY A C 1
ATOM 929 O O . GLY A 1 113 ? 5.344 -8.925 -19.585 1.00 94.56 113 GLY A O 1
ATOM 930 N N . GLU A 1 114 ? 4.158 -7.034 -19.299 1.00 92.75 114 GLU A N 1
ATOM 931 C CA . GLU A 1 114 ? 4.247 -6.596 -20.700 1.00 92.75 114 GLU A CA 1
ATOM 932 C C . GLU A 1 114 ? 5.698 -6.379 -21.133 1.00 92.75 114 GLU A C 1
ATOM 934 O O . GLU A 1 114 ? 6.114 -6.888 -22.169 1.00 92.75 114 GLU A O 1
ATOM 939 N N . MET A 1 115 ? 6.516 -5.721 -20.304 1.00 94.06 115 MET A N 1
ATOM 940 C CA . MET A 1 115 ? 7.929 -5.496 -20.625 1.00 94.06 115 MET A CA 1
ATOM 941 C C . MET A 1 115 ? 8.746 -6.798 -20.715 1.00 94.06 115 MET A C 1
ATOM 943 O O . MET A 1 115 ? 9.696 -6.877 -21.494 1.00 94.06 115 MET A O 1
ATOM 947 N N . ARG A 1 116 ? 8.375 -7.826 -19.939 1.00 92.94 116 ARG A N 1
ATOM 948 C CA . ARG A 1 116 ? 8.980 -9.169 -19.997 1.00 92.94 116 ARG A CA 1
ATOM 949 C C . ARG A 1 116 ? 8.516 -9.967 -21.220 1.00 92.94 116 ARG A C 1
ATOM 951 O O . ARG A 1 116 ? 9.327 -10.663 -21.823 1.00 92.94 116 ARG A O 1
ATOM 958 N N . GLN A 1 117 ? 7.227 -9.910 -21.555 1.00 92.94 117 GLN A N 1
ATOM 959 C CA . GLN A 1 117 ? 6.625 -10.705 -22.635 1.00 92.94 117 GLN A CA 1
ATOM 960 C C . GLN A 1 117 ? 6.905 -10.116 -24.024 1.00 92.94 117 GLN A C 1
ATOM 962 O O . GLN A 1 117 ? 7.151 -10.869 -24.964 1.00 92.94 117 GLN A O 1
ATOM 967 N N . HIS A 1 118 ? 6.933 -8.789 -24.135 1.00 90.62 118 HIS A N 1
ATOM 968 C CA . HIS A 1 118 ? 7.136 -8.044 -25.378 1.00 90.62 118 HIS A CA 1
ATOM 969 C C . HIS A 1 118 ? 8.510 -7.354 -25.392 1.00 90.62 118 HIS A C 1
ATOM 971 O O . HIS A 1 118 ? 8.639 -6.172 -25.701 1.00 90.62 118 HIS A O 1
ATOM 977 N N . SER A 1 119 ? 9.576 -8.096 -25.062 1.00 88.00 119 SER A N 1
ATOM 978 C CA . SER A 1 119 ? 10.942 -7.557 -24.912 1.00 88.00 119 SER A CA 1
ATOM 979 C C . SER A 1 119 ? 11.510 -6.877 -26.166 1.00 88.00 119 SER A C 1
ATOM 981 O O . SER A 1 119 ? 12.465 -6.099 -26.070 1.00 88.00 119 SER A O 1
ATOM 983 N N . GLU A 1 120 ? 10.964 -7.190 -27.342 1.00 89.00 120 GLU A N 1
ATOM 984 C CA . GLU A 1 120 ? 11.339 -6.572 -28.617 1.00 89.00 120 GLU A CA 1
ATOM 985 C C . GLU A 1 120 ? 10.804 -5.146 -28.754 1.00 89.00 120 GLU A C 1
ATOM 987 O O . GLU A 1 120 ? 11.527 -4.278 -29.248 1.00 89.00 120 GLU A O 1
ATOM 992 N N . ASP A 1 121 ? 9.607 -4.889 -28.222 1.00 90.50 121 ASP A N 1
ATOM 993 C CA . ASP A 1 121 ? 8.952 -3.578 -28.238 1.00 90.50 121 ASP A CA 1
ATOM 994 C C . ASP A 1 121 ? 9.548 -2.628 -27.187 1.00 90.50 121 ASP A C 1
ATOM 996 O O . ASP A 1 121 ? 9.336 -1.414 -27.232 1.00 90.50 121 ASP A O 1
ATOM 1000 N N . VAL A 1 122 ? 10.354 -3.164 -26.261 1.00 92.38 122 VAL A N 1
ATOM 1001 C CA . VAL A 1 122 ? 11.059 -2.380 -25.245 1.00 92.38 122 VAL A CA 1
ATOM 1002 C C . VAL A 1 122 ? 12.140 -1.510 -25.904 1.00 92.38 122 VAL A C 1
ATOM 1004 O O . VAL A 1 122 ? 13.085 -2.032 -26.516 1.00 92.38 122 VAL A O 1
ATOM 1007 N N . PRO A 1 123 ? 12.081 -0.178 -25.722 1.00 93.06 123 PRO A N 1
ATOM 1008 C CA . PRO A 1 123 ? 13.096 0.744 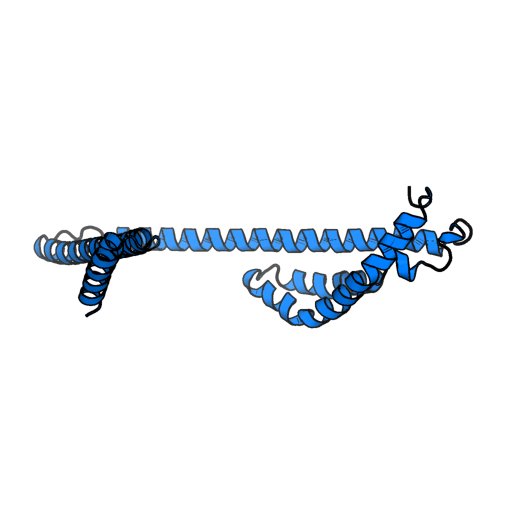-26.209 1.00 93.06 123 PRO A CA 1
ATOM 1009 C C . PRO A 1 123 ? 14.489 0.336 -25.738 1.00 93.06 123 PRO A C 1
ATOM 1011 O O . PRO A 1 123 ? 14.683 -0.030 -24.578 1.00 93.06 123 PRO A O 1
ATOM 1014 N N . GLU A 1 124 ? 15.490 0.485 -26.606 1.00 91.88 124 GLU A N 1
ATOM 1015 C CA . GLU A 1 124 ? 16.878 0.111 -26.300 1.00 91.88 124 GLU A CA 1
ATOM 1016 C C . GLU A 1 124 ? 17.391 0.753 -24.999 1.00 91.88 124 GLU A C 1
ATOM 1018 O O . GLU A 1 124 ? 18.097 0.118 -24.220 1.00 91.88 124 GLU A O 1
ATOM 1023 N N . PHE A 1 125 ? 16.946 1.978 -24.700 1.00 93.00 125 PHE A N 1
ATOM 1024 C CA . PHE A 1 125 ? 17.293 2.684 -23.467 1.00 93.00 125 PHE A CA 1
ATOM 1025 C C . PHE A 1 125 ? 16.794 1.997 -22.181 1.00 93.00 125 PHE A C 1
ATOM 1027 O O . PHE A 1 125 ? 17.439 2.142 -21.138 1.00 93.00 125 PHE A O 1
ATOM 1034 N N . LEU A 1 126 ? 15.662 1.286 -22.232 1.00 93.69 126 LEU A N 1
ATOM 1035 C CA . LEU A 1 126 ? 15.030 0.608 -21.089 1.00 93.69 126 LEU A CA 1
ATOM 1036 C C . LEU A 1 126 ? 15.327 -0.896 -21.040 1.00 93.69 126 LEU A C 1
ATOM 1038 O O . LEU A 1 126 ? 15.128 -1.532 -20.002 1.00 93.69 126 LEU A O 1
ATOM 1042 N N . ARG A 1 127 ? 15.829 -1.465 -22.138 1.00 92.50 127 ARG A N 1
ATOM 1043 C CA . ARG A 1 127 ? 16.144 -2.890 -22.247 1.00 92.50 127 ARG A CA 1
ATOM 1044 C C . ARG A 1 127 ? 17.089 -3.324 -21.124 1.00 92.50 127 ARG A C 1
ATOM 1046 O O . ARG A 1 127 ? 18.081 -2.654 -20.837 1.00 92.50 127 ARG A O 1
ATOM 1053 N N . ASN A 1 128 ? 16.773 -4.447 -20.482 1.00 90.62 128 ASN A N 1
ATOM 1054 C CA . ASN A 1 128 ? 17.510 -5.007 -19.341 1.00 90.62 128 ASN A CA 1
ATOM 1055 C C . ASN A 1 128 ? 17.589 -4.102 -18.089 1.00 90.62 128 ASN A C 1
ATOM 1057 O O . ASN A 1 128 ? 18.390 -4.377 -17.198 1.00 90.62 128 ASN A O 1
ATOM 1061 N N . LYS A 1 129 ? 16.773 -3.042 -17.982 1.00 94.25 129 LYS A N 1
ATOM 1062 C CA . LYS A 1 129 ? 16.720 -2.154 -16.799 1.00 94.25 129 LYS A CA 1
ATOM 1063 C C . LYS A 1 129 ? 15.468 -2.351 -15.943 1.00 94.25 129 LYS A C 1
ATOM 1065 O O . LYS A 1 129 ? 15.115 -1.487 -15.145 1.00 94.25 129 LYS A O 1
ATOM 1070 N N . GLU A 1 130 ? 14.818 -3.500 -16.082 1.00 93.25 130 GLU A N 1
ATOM 1071 C CA . GLU A 1 130 ? 13.608 -3.861 -15.342 1.00 93.25 130 GLU A CA 1
ATOM 1072 C C . GLU A 1 130 ? 13.774 -3.746 -13.829 1.00 93.25 130 GLU A C 1
ATOM 1074 O O . GLU A 1 130 ? 12.967 -3.093 -13.174 1.00 93.25 130 GLU A O 1
ATOM 1079 N N . SER A 1 131 ? 14.863 -4.290 -13.289 1.00 93.94 131 SER A N 1
ATOM 1080 C CA . SER A 1 131 ? 15.157 -4.245 -11.854 1.00 93.94 131 SER A CA 1
ATOM 1081 C C . SER A 1 131 ? 15.358 -2.823 -11.317 1.00 93.94 131 SER A C 1
ATOM 1083 O O . SER A 1 131 ? 15.181 -2.584 -10.127 1.00 93.94 131 SER A O 1
ATOM 1085 N N . ILE A 1 132 ? 15.700 -1.861 -12.181 1.00 95.62 132 ILE A N 1
ATOM 1086 C CA . ILE A 1 132 ? 15.824 -0.444 -11.814 1.00 95.62 132 ILE A CA 1
ATOM 1087 C C . ILE A 1 132 ? 14.459 0.251 -11.877 1.00 95.62 132 ILE A C 1
ATOM 1089 O O . ILE A 1 132 ? 14.195 1.128 -11.063 1.00 95.62 132 ILE A O 1
ATOM 1093 N N . LEU A 1 133 ? 13.600 -0.120 -12.830 1.00 95.38 133 LEU A N 1
ATOM 1094 C CA . LEU A 1 133 ? 12.273 0.479 -13.009 1.00 95.38 133 LEU A CA 1
ATOM 1095 C C . LEU A 1 133 ? 11.280 0.000 -11.951 1.00 95.38 133 LEU A C 1
ATOM 1097 O O . LEU A 1 133 ? 10.613 0.812 -11.315 1.00 95.38 133 LEU A O 1
ATOM 1101 N N . PHE A 1 134 ? 11.205 -1.314 -11.759 1.00 96.12 134 PHE A N 1
ATOM 1102 C CA . PHE A 1 134 ? 10.221 -1.950 -10.886 1.00 96.12 134 PHE A CA 1
ATOM 1103 C C . PHE A 1 134 ? 10.756 -2.223 -9.481 1.00 96.12 134 PHE A C 1
ATOM 1105 O O . PHE A 1 134 ? 9.975 -2.537 -8.587 1.00 96.12 134 PHE A O 1
ATOM 1112 N N . LEU A 1 135 ? 12.060 -2.028 -9.252 1.00 97.56 135 LEU A N 1
ATOM 1113 C CA . LEU A 1 135 ? 12.686 -2.198 -7.941 1.00 97.56 135 LEU A CA 1
ATOM 1114 C C . LEU A 1 135 ? 12.375 -3.595 -7.369 1.00 97.56 135 LEU A C 1
ATOM 1116 O O . LEU A 1 135 ? 12.283 -4.566 -8.116 1.00 97.56 135 LEU A O 1
ATOM 1120 N N . ASN A 1 136 ? 12.203 -3.696 -6.053 1.00 97.56 136 ASN A N 1
ATOM 1121 C CA . ASN A 1 136 ? 11.783 -4.909 -5.354 1.00 97.56 136 ASN A CA 1
ATOM 1122 C C . ASN A 1 136 ? 10.251 -4.959 -5.138 1.00 97.56 136 ASN A C 1
ATOM 1124 O O . ASN A 1 136 ? 9.763 -5.336 -4.066 1.00 97.56 136 ASN A O 1
ATOM 1128 N N . ILE A 1 137 ? 9.464 -4.509 -6.128 1.00 97.50 137 ILE A N 1
ATOM 1129 C CA . ILE A 1 137 ? 7.995 -4.477 -6.022 1.00 97.50 137 ILE A CA 1
ATOM 1130 C C . ILE A 1 137 ? 7.379 -5.881 -5.936 1.00 97.50 137 ILE A C 1
ATOM 1132 O O . ILE A 1 137 ? 6.358 -6.047 -5.270 1.00 97.50 137 ILE A O 1
ATOM 1136 N N . GLU A 1 138 ? 7.994 -6.896 -6.558 1.00 97.69 138 GLU A N 1
ATOM 1137 C CA . GLU A 1 138 ? 7.533 -8.290 -6.478 1.00 97.69 138 GLU A CA 1
ATOM 1138 C C . GLU A 1 138 ? 7.671 -8.829 -5.045 1.00 97.69 138 GLU A C 1
ATOM 1140 O O . GLU A 1 138 ? 6.750 -9.476 -4.537 1.00 97.69 138 GLU A O 1
ATOM 1145 N N . GLU A 1 139 ? 8.767 -8.505 -4.355 1.00 98.00 139 GLU A N 1
ATOM 1146 C CA . GLU A 1 139 ? 9.014 -8.880 -2.964 1.00 98.00 139 GLU A CA 1
ATOM 1147 C C . GLU A 1 139 ? 8.039 -8.189 -2.008 1.00 98.00 139 GLU A C 1
ATOM 1149 O O . GLU A 1 139 ? 7.449 -8.861 -1.154 1.00 98.00 139 GLU A O 1
ATOM 1154 N N . ILE A 1 140 ? 7.825 -6.877 -2.177 1.00 98.38 140 ILE A N 1
ATOM 1155 C CA . ILE A 1 140 ? 6.837 -6.115 -1.396 1.00 98.38 140 ILE A CA 1
ATOM 1156 C C . ILE A 1 140 ? 5.446 -6.707 -1.618 1.00 98.38 140 ILE A C 1
ATOM 1158 O O . ILE A 1 140 ? 4.758 -7.052 -0.658 1.00 98.38 140 ILE A O 1
ATOM 1162 N N . HIS A 1 141 ? 5.040 -6.897 -2.872 1.00 98.56 141 HIS A N 1
ATOM 1163 C CA . HIS A 1 141 ? 3.745 -7.478 -3.201 1.00 98.56 141 HIS A CA 1
ATOM 1164 C C . HIS A 1 141 ? 3.563 -8.868 -2.584 1.00 98.56 141 HIS A C 1
ATOM 1166 O O . HIS A 1 141 ? 2.523 -9.145 -1.986 1.00 98.56 141 HIS A O 1
ATOM 1172 N N . ASN A 1 142 ? 4.570 -9.736 -2.687 1.00 98.25 142 ASN A N 1
ATOM 1173 C CA . ASN A 1 142 ? 4.519 -11.077 -2.118 1.00 98.25 142 ASN A CA 1
ATOM 1174 C C . ASN A 1 142 ? 4.380 -11.042 -0.589 1.00 98.25 142 ASN A C 1
ATOM 1176 O O . ASN A 1 142 ? 3.558 -11.776 -0.038 1.00 98.25 142 ASN A O 1
ATOM 1180 N N . PHE A 1 143 ? 5.138 -10.179 0.090 1.00 98.31 143 PHE A N 1
ATOM 1181 C CA . PHE A 1 143 ? 5.022 -9.981 1.535 1.00 98.31 143 PHE A CA 1
ATOM 1182 C C . PHE A 1 143 ? 3.617 -9.503 1.925 1.00 98.31 143 PHE A C 1
ATOM 1184 O O . PHE A 1 143 ? 2.968 -10.131 2.767 1.00 98.31 143 PHE A O 1
ATOM 1191 N N . HIS A 1 144 ? 3.117 -8.453 1.273 1.00 98.56 144 HIS A N 1
ATOM 1192 C CA . HIS A 1 144 ? 1.809 -7.885 1.585 1.00 98.56 144 HIS A CA 1
ATOM 1193 C C . HIS A 1 144 ? 0.671 -8.876 1.308 1.00 98.56 144 HIS A C 1
ATOM 1195 O O . HIS A 1 144 ? -0.135 -9.163 2.191 1.00 98.56 144 HIS A O 1
ATOM 1201 N N . LYS A 1 145 ? 0.653 -9.503 0.127 1.00 98.19 145 LYS A N 1
ATOM 1202 C CA . LYS A 1 145 ? -0.404 -10.438 -0.292 1.00 98.19 145 LYS A CA 1
ATOM 1203 C C . LYS A 1 145 ? -0.435 -11.731 0.516 1.00 98.19 145 LYS A C 1
ATOM 1205 O O . LYS A 1 145 ? -1.510 -12.229 0.852 1.00 98.19 145 LYS A O 1
ATOM 1210 N N . ASN A 1 146 ? 0.729 -12.331 0.761 1.00 97.44 146 ASN A N 1
ATOM 1211 C CA . ASN A 1 146 ? 0.788 -13.692 1.292 1.00 97.44 146 ASN A CA 1
ATOM 1212 C C . ASN A 1 146 ? 0.976 -13.756 2.804 1.00 97.44 146 ASN A C 1
ATOM 1214 O O . ASN A 1 146 ? 0.657 -14.798 3.379 1.00 97.44 146 ASN A O 1
ATOM 1218 N N . LEU A 1 147 ? 1.471 -12.684 3.430 1.00 96.56 147 LEU A N 1
ATOM 1219 C CA . LEU A 1 147 ? 1.761 -12.647 4.861 1.00 96.56 147 LEU A CA 1
ATOM 1220 C C . LEU A 1 147 ? 0.959 -11.549 5.558 1.00 96.56 147 LEU A C 1
ATOM 1222 O O . LEU A 1 147 ? 0.087 -11.870 6.359 1.00 96.56 147 LEU A O 1
ATOM 1226 N N . PHE A 1 148 ? 1.211 -10.280 5.235 1.00 97.44 148 PHE A N 1
ATOM 1227 C CA . PHE A 1 148 ? 0.692 -9.160 6.023 1.00 97.44 148 PHE A CA 1
ATOM 1228 C C . PHE A 1 148 ? -0.834 -9.019 5.943 1.00 97.44 148 PHE A C 1
ATOM 1230 O O . PHE A 1 148 ? -1.488 -8.978 6.982 1.00 97.44 148 PHE A O 1
ATOM 1237 N N . LEU A 1 149 ? -1.419 -9.039 4.739 1.00 97.69 149 LEU A N 1
ATOM 1238 C CA . LEU A 1 149 ? -2.872 -8.959 4.557 1.00 97.69 149 LEU A CA 1
ATOM 1239 C C . LEU A 1 149 ? -3.589 -10.131 5.239 1.00 97.69 149 LEU A C 1
ATOM 1241 O O . LEU A 1 149 ? -4.560 -9.923 5.958 1.00 97.69 149 LEU A O 1
ATOM 1245 N N . LYS A 1 150 ? -3.071 -11.356 5.085 1.00 96.56 150 LYS A N 1
ATOM 1246 C CA . LYS A 1 150 ? -3.656 -12.545 5.727 1.00 96.56 150 LYS A CA 1
ATOM 1247 C C . LYS A 1 150 ? -3.604 -12.482 7.248 1.00 96.56 150 LYS A C 1
ATOM 1249 O O . LYS A 1 150 ? -4.442 -13.089 7.905 1.00 96.56 150 LYS A O 1
ATOM 1254 N N . ASP A 1 151 ? -2.589 -11.827 7.806 1.00 95.44 151 ASP A N 1
ATOM 1255 C CA . ASP A 1 151 ? -2.454 -11.663 9.250 1.00 95.44 151 ASP A CA 1
ATOM 1256 C C . ASP A 1 151 ? -3.339 -10.520 9.759 1.00 95.44 151 ASP A C 1
ATOM 1258 O O . ASP A 1 151 ? -3.971 -10.674 10.797 1.00 95.44 151 ASP A O 1
ATOM 1262 N N . LEU A 1 152 ? -3.482 -9.428 8.996 1.00 95.75 152 LEU A N 1
ATOM 1263 C CA . LEU A 1 152 ? -4.450 -8.362 9.277 1.00 95.75 152 LEU A CA 1
ATOM 1264 C C . LEU A 1 152 ? -5.890 -8.884 9.312 1.00 95.75 152 LEU A C 1
ATOM 1266 O O . LEU A 1 152 ? -6.616 -8.553 10.244 1.00 95.75 152 LEU A O 1
ATOM 1270 N N . GLU A 1 153 ? -6.287 -9.737 8.364 1.00 95.31 153 GLU A N 1
ATOM 1271 C CA . GLU A 1 153 ? -7.633 -10.337 8.316 1.00 95.31 153 GLU A CA 1
ATOM 1272 C C . GLU A 1 153 ? -7.988 -11.133 9.584 1.00 95.31 153 GLU A C 1
ATOM 1274 O O . GLU A 1 153 ? -9.160 -11.272 9.917 1.00 95.31 153 GLU A O 1
ATOM 1279 N N . ARG A 1 154 ? -7.000 -11.609 10.353 1.00 94.19 154 ARG A N 1
ATOM 1280 C CA . ARG A 1 154 ? -7.249 -12.326 11.618 1.00 94.19 154 ARG A CA 1
ATOM 1281 C C . ARG A 1 154 ? -7.714 -11.419 12.754 1.00 94.19 154 ARG A C 1
ATOM 1283 O O . ARG A 1 154 ? -8.257 -11.925 13.729 1.00 94.19 154 ARG A O 1
ATOM 1290 N N . TYR A 1 155 ? -7.483 -10.113 12.645 1.00 93.31 155 TYR A N 1
ATOM 1291 C CA . TYR A 1 155 ? -7.859 -9.128 13.662 1.00 93.31 155 TYR A CA 1
ATOM 1292 C C . TYR A 1 155 ? -9.208 -8.457 13.367 1.00 93.31 155 TYR A C 1
ATOM 1294 O O . TYR A 1 155 ? -9.562 -7.502 14.052 1.00 93.31 155 TYR A O 1
ATOM 1302 N N . GLU A 1 156 ? -9.977 -8.951 12.389 1.00 90.25 156 GLU A N 1
ATOM 1303 C CA . GLU A 1 156 ? -11.300 -8.407 12.044 1.00 90.25 156 GLU A CA 1
ATOM 1304 C C . GLU A 1 156 ? -12.274 -8.441 13.231 1.00 90.25 156 GLU A C 1
ATOM 1306 O O . GLU A 1 156 ? -12.985 -7.468 13.478 1.00 90.25 156 GLU A O 1
ATOM 1311 N N . ASP A 1 157 ? -12.201 -9.493 14.050 1.00 88.38 157 ASP A N 1
ATOM 1312 C CA . ASP A 1 157 ? -12.997 -9.636 15.274 1.00 88.38 157 ASP A CA 1
ATOM 1313 C C . ASP A 1 157 ? -12.354 -8.977 16.515 1.00 88.38 157 ASP A C 1
ATOM 1315 O O . ASP A 1 157 ? -12.945 -8.970 17.597 1.00 88.38 157 ASP A O 1
ATOM 1319 N N . SER A 1 158 ? -11.122 -8.465 16.418 1.00 92.06 158 SER A N 1
ATOM 1320 C CA . SER A 1 158 ? -10.364 -7.896 17.553 1.00 92.06 158 SER A CA 1
ATOM 1321 C C . SER A 1 158 ? -9.443 -6.746 17.105 1.00 92.06 158 SER A C 1
ATOM 1323 O O . SER A 1 158 ? -8.213 -6.846 17.191 1.00 92.06 158 SER A O 1
ATOM 1325 N N . PRO A 1 159 ? -10.017 -5.629 16.614 1.00 90.31 159 PRO A N 1
ATOM 1326 C CA . PRO A 1 159 ? -9.264 -4.521 16.024 1.00 90.31 159 PRO A CA 1
ATOM 1327 C C . PRO A 1 159 ? -8.354 -3.789 17.023 1.00 90.31 159 PRO A C 1
ATOM 1329 O O . PRO A 1 159 ? -7.410 -3.113 16.616 1.00 90.31 159 PRO A O 1
ATOM 1332 N N . GLU A 1 160 ? -8.605 -3.903 18.329 1.00 91.00 160 GLU A N 1
ATOM 1333 C CA . GLU A 1 160 ? -7.733 -3.380 19.388 1.00 91.00 160 GLU A CA 1
ATOM 1334 C C . GLU A 1 160 ? -6.323 -3.987 19.389 1.00 91.00 160 GLU A C 1
ATOM 1336 O O . GLU A 1 160 ? -5.375 -3.300 19.774 1.00 91.00 160 GLU A O 1
ATOM 1341 N N . ASP A 1 161 ? -6.176 -5.221 18.906 1.00 93.19 161 ASP A N 1
ATOM 1342 C CA . ASP A 1 161 ? -4.927 -5.984 18.962 1.00 93.19 161 ASP A CA 1
ATOM 1343 C C . ASP A 1 161 ? -4.133 -5.929 17.648 1.00 93.19 161 ASP A C 1
ATOM 1345 O O . ASP A 1 161 ? -3.020 -6.454 17.566 1.00 93.19 161 ASP A O 1
ATOM 1349 N N . VAL A 1 162 ? -4.638 -5.220 16.628 1.00 94.25 162 VAL A N 1
ATOM 1350 C CA . VAL A 1 162 ? -4.011 -5.119 15.295 1.00 94.25 162 VAL A CA 1
ATOM 1351 C C . VAL A 1 162 ? -2.556 -4.631 15.341 1.00 94.25 162 VAL A C 1
ATOM 1353 O O . VAL A 1 162 ? -1.745 -4.973 14.478 1.00 94.25 162 VAL A O 1
ATOM 1356 N N . GLY A 1 163 ? -2.178 -3.876 16.380 1.00 93.88 163 GLY A N 1
ATOM 1357 C CA . GLY A 1 163 ? -0.800 -3.433 16.607 1.00 93.88 163 GLY A CA 1
ATOM 1358 C C . GLY A 1 163 ? 0.215 -4.584 16.673 1.00 93.88 163 GLY A C 1
ATOM 1359 O O . GLY A 1 163 ? 1.366 -4.412 16.260 1.00 93.88 163 GLY A O 1
ATOM 1360 N N . HIS A 1 164 ? -0.203 -5.776 17.112 1.00 93.44 164 HIS A N 1
ATOM 1361 C CA . HIS A 1 164 ? 0.647 -6.968 17.152 1.00 93.44 164 HIS A CA 1
ATOM 1362 C C . HIS A 1 164 ? 1.112 -7.426 15.766 1.00 93.44 164 HIS A C 1
ATOM 1364 O O . HIS A 1 164 ? 2.246 -7.900 15.635 1.00 93.44 164 HIS A O 1
ATOM 1370 N N . CYS A 1 165 ? 0.293 -7.221 14.730 1.00 93.31 165 CYS A N 1
ATOM 1371 C CA . CYS A 1 165 ? 0.664 -7.497 13.343 1.00 93.31 165 CYS A CA 1
ATOM 1372 C C . CYS A 1 165 ? 1.914 -6.684 12.952 1.00 93.31 165 CYS A C 1
ATOM 1374 O O . CYS A 1 165 ? 2.928 -7.229 12.517 1.00 93.31 165 CYS A O 1
ATOM 1376 N N . PHE A 1 166 ? 1.905 -5.376 13.222 1.00 94.38 166 PHE A N 1
ATOM 1377 C CA . PHE A 1 166 ? 3.013 -4.485 12.869 1.00 94.38 166 PHE A CA 1
ATOM 1378 C C . PHE A 1 166 ? 4.302 -4.801 13.626 1.00 94.38 166 PHE A C 1
ATOM 1380 O O . PHE A 1 166 ? 5.379 -4.769 13.036 1.00 94.38 166 PHE A O 1
ATOM 1387 N N . VAL A 1 167 ? 4.210 -5.135 14.915 1.00 96.56 167 VAL A N 1
ATOM 1388 C CA . VAL A 1 167 ? 5.388 -5.519 15.709 1.00 96.56 167 VAL A CA 1
ATOM 1389 C C . VAL A 1 167 ? 5.996 -6.820 15.184 1.00 96.56 167 VAL A C 1
ATOM 1391 O O . VAL A 1 167 ? 7.213 -6.903 15.024 1.00 96.56 167 VAL A O 1
ATOM 1394 N N . THR A 1 168 ? 5.156 -7.808 14.864 1.00 94.81 168 THR A N 1
ATOM 1395 C CA . THR A 1 168 ? 5.589 -9.104 14.318 1.00 94.81 168 THR A CA 1
ATOM 1396 C C . THR A 1 168 ? 6.35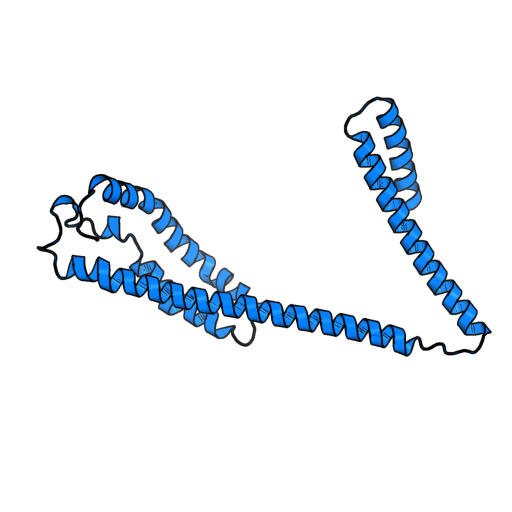5 -8.940 13.006 1.00 94.81 168 THR A C 1
ATOM 1398 O O . THR A 1 168 ? 7.401 -9.563 12.817 1.00 94.81 168 THR A O 1
ATOM 1401 N N . TRP A 1 169 ? 5.870 -8.068 12.119 1.00 95.44 169 TRP A N 1
ATOM 1402 C CA . TRP A 1 169 ? 6.413 -7.899 10.768 1.00 95.44 169 TRP A CA 1
ATOM 1403 C C . TRP A 1 169 ? 7.364 -6.703 10.601 1.00 95.44 169 TRP A C 1
ATOM 1405 O O . TRP A 1 169 ? 7.849 -6.451 9.497 1.00 95.44 169 TRP A O 1
ATOM 1415 N N . ALA A 1 170 ? 7.687 -5.974 11.675 1.00 96.19 170 ALA A N 1
ATOM 1416 C CA . ALA A 1 170 ? 8.493 -4.747 11.628 1.00 96.19 170 ALA A CA 1
ATOM 1417 C C . ALA A 1 170 ? 9.846 -4.923 10.915 1.00 96.19 170 ALA A C 1
ATOM 1419 O O . ALA A 1 170 ? 10.293 -4.046 10.172 1.00 96.19 170 ALA A O 1
ATOM 1420 N N . LYS A 1 171 ? 10.506 -6.071 11.114 1.00 94.62 171 LYS A N 1
ATOM 1421 C CA . LYS A 1 171 ? 11.792 -6.371 10.470 1.00 94.62 171 LYS A CA 1
ATOM 1422 C C . LYS A 1 171 ? 11.645 -6.522 8.952 1.00 94.62 171 LYS A C 1
ATOM 1424 O O . LYS A 1 171 ? 12.512 -6.067 8.214 1.00 94.62 171 LYS A O 1
ATOM 1429 N N . GLN A 1 172 ? 10.567 -7.140 8.490 1.00 94.56 172 GLN A N 1
ATOM 1430 C CA . GLN A 1 172 ? 10.265 -7.366 7.080 1.00 94.56 172 GLN A CA 1
ATOM 1431 C C . GLN A 1 172 ? 9.928 -6.041 6.400 1.00 94.56 172 GLN A C 1
ATOM 1433 O O . GLN A 1 172 ? 10.515 -5.740 5.364 1.00 94.56 172 GLN A O 1
ATOM 1438 N N . PHE A 1 173 ? 9.101 -5.203 7.038 1.00 95.69 173 PHE A N 1
ATOM 1439 C CA . PHE A 1 173 ? 8.875 -3.826 6.589 1.00 95.69 173 PHE A CA 1
ATOM 1440 C C . PHE A 1 173 ? 10.192 -3.071 6.418 1.00 95.69 173 PHE A C 1
ATOM 1442 O O . PHE A 1 173 ? 10.431 -2.478 5.369 1.00 95.69 173 PHE A O 1
ATOM 1449 N N . HIS A 1 174 ? 11.075 -3.134 7.419 1.00 95.38 174 HIS A N 1
ATOM 1450 C CA . HIS A 1 174 ? 12.376 -2.481 7.338 1.00 95.38 174 HIS A CA 1
ATOM 1451 C C . HIS A 1 174 ? 13.203 -2.994 6.156 1.00 95.38 174 HIS A C 1
ATOM 1453 O O . HIS A 1 174 ? 13.700 -2.188 5.380 1.00 95.38 174 HIS A O 1
ATOM 1459 N N . ILE A 1 175 ? 13.338 -4.313 5.995 1.00 95.81 175 ILE A N 1
ATOM 1460 C CA . ILE A 1 175 ? 14.140 -4.903 4.914 1.00 95.81 175 ILE A CA 1
ATOM 1461 C C . ILE A 1 175 ? 13.614 -4.458 3.544 1.00 95.81 175 ILE A C 1
ATOM 1463 O O . ILE A 1 175 ? 14.369 -3.868 2.771 1.00 95.81 175 ILE A O 1
ATOM 1467 N N . TYR A 1 176 ? 12.326 -4.675 3.269 1.00 96.50 176 TYR A N 1
ATOM 1468 C CA . TYR A 1 176 ? 11.768 -4.435 1.939 1.00 96.50 176 TYR A CA 1
ATOM 1469 C C . TYR A 1 176 ? 11.685 -2.944 1.589 1.00 96.50 176 TYR A C 1
ATOM 1471 O O . TYR A 1 176 ? 12.094 -2.547 0.497 1.00 96.50 176 TYR A O 1
ATOM 1479 N N . TYR A 1 177 ? 11.228 -2.091 2.513 1.00 96.75 177 TYR A N 1
ATOM 1480 C CA . TYR A 1 177 ? 11.049 -0.666 2.215 1.00 96.75 177 TYR A CA 1
ATOM 1481 C C . TYR A 1 177 ? 12.350 0.137 2.262 1.00 96.75 177 TYR A C 1
ATOM 1483 O O . TYR A 1 177 ? 12.484 1.107 1.517 1.00 96.75 177 TYR A O 1
ATOM 1491 N N . VAL A 1 178 ? 13.336 -0.242 3.085 1.00 97.00 178 VAL A N 1
ATOM 1492 C CA . VAL A 1 178 ? 14.644 0.436 3.054 1.00 97.00 178 VAL A CA 1
ATOM 1493 C C . VAL A 1 178 ? 15.345 0.182 1.724 1.00 97.00 178 VAL A C 1
ATOM 1495 O O . VAL A 1 178 ? 15.941 1.105 1.171 1.00 97.00 178 VAL A O 1
ATOM 1498 N N . GLU A 1 179 ? 15.274 -1.040 1.200 1.00 94.44 179 GLU A N 1
ATOM 1499 C CA . GLU A 1 179 ? 15.814 -1.367 -0.119 1.00 94.44 179 GLU A CA 1
ATOM 1500 C C . GLU A 1 179 ? 15.090 -0.607 -1.238 1.00 94.44 179 GLU A C 1
ATOM 1502 O O . GLU A 1 179 ? 15.748 0.063 -2.039 1.00 94.44 179 GLU A O 1
ATOM 1507 N N . TYR A 1 180 ? 13.754 -0.616 -1.233 1.00 96.88 180 TYR A N 1
ATOM 1508 C CA . TYR A 1 180 ? 12.942 0.112 -2.212 1.00 96.88 180 TYR A CA 1
ATOM 1509 C C . TYR A 1 180 ? 13.308 1.601 -2.251 1.00 96.88 180 TYR A C 1
ATOM 1511 O O . TYR A 1 180 ? 13.648 2.152 -3.300 1.00 96.88 180 TYR A O 1
ATOM 1519 N N . CYS A 1 181 ? 13.322 2.256 -1.086 1.00 96.56 181 CYS A N 1
ATOM 1520 C CA . CYS A 1 181 ? 13.606 3.686 -0.976 1.00 96.56 181 CYS A CA 1
ATOM 1521 C C . CYS A 1 181 ? 15.035 4.049 -1.401 1.00 96.56 181 CYS A C 1
ATOM 1523 O O . CYS A 1 181 ? 15.231 5.098 -2.013 1.00 96.56 181 CYS A O 1
ATOM 1525 N N . LYS A 1 182 ? 16.029 3.196 -1.111 1.00 95.50 182 LYS A N 1
ATOM 1526 C CA . LYS A 1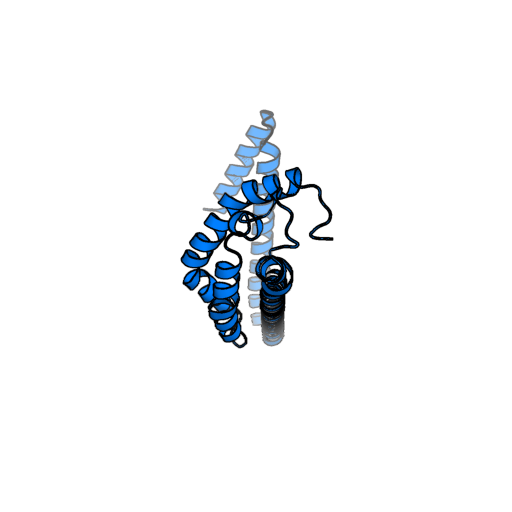 182 ? 17.420 3.408 -1.553 1.00 95.50 182 LYS A CA 1
ATOM 1527 C C . LYS A 1 182 ? 17.544 3.413 -3.074 1.00 95.50 182 LYS A C 1
ATOM 1529 O O . LYS A 1 182 ? 18.296 4.215 -3.622 1.00 95.50 182 LYS A O 1
ATOM 1534 N N . ASN A 1 183 ? 16.808 2.534 -3.747 1.00 94.50 183 ASN A N 1
ATOM 1535 C CA . ASN A 1 183 ? 16.903 2.366 -5.195 1.00 94.50 183 ASN A CA 1
ATOM 1536 C C . ASN A 1 183 ? 15.957 3.301 -5.974 1.00 94.50 183 ASN A C 1
ATOM 1538 O O . ASN A 1 183 ? 16.168 3.531 -7.167 1.00 94.50 183 ASN A O 1
ATOM 1542 N N . ASN A 1 184 ? 14.974 3.909 -5.302 1.00 94.94 184 ASN A N 1
ATOM 1543 C CA . ASN A 1 184 ? 13.982 4.799 -5.909 1.00 94.94 184 ASN A CA 1
ATOM 1544 C C . ASN A 1 184 ? 14.596 6.001 -6.653 1.00 94.94 184 ASN A C 1
ATOM 1546 O O . ASN A 1 184 ? 14.110 6.382 -7.716 1.00 94.94 184 ASN A O 1
ATOM 1550 N N . GLU A 1 185 ? 15.696 6.579 -6.156 1.00 95.88 185 GLU A N 1
ATOM 1551 C CA . GLU A 1 185 ? 16.373 7.686 -6.851 1.00 95.88 185 GLU A CA 1
ATOM 1552 C C . GLU A 1 185 ? 16.881 7.264 -8.243 1.00 95.88 185 GLU A C 1
ATOM 1554 O O . GLU A 1 185 ? 16.772 8.021 -9.210 1.00 95.88 185 GLU A O 1
ATOM 1559 N N . SER A 1 186 ? 17.400 6.041 -8.366 1.00 95.38 186 SER A N 1
ATOM 1560 C CA . SER A 1 186 ? 17.885 5.492 -9.637 1.00 95.38 186 SER A CA 1
ATOM 1561 C C . SER A 1 186 ? 16.738 5.238 -10.615 1.00 95.38 186 SER A C 1
ATOM 1563 O O . SER A 1 186 ? 16.876 5.552 -11.798 1.00 95.38 186 SER A O 1
ATOM 1565 N N . CYS A 1 187 ? 15.595 4.751 -10.118 1.00 95.06 187 CYS A N 1
ATOM 1566 C CA . CYS A 1 187 ? 14.367 4.605 -10.906 1.00 95.06 187 CYS A CA 1
ATOM 1567 C C . CYS A 1 187 ? 13.906 5.955 -11.477 1.00 95.06 187 CYS A C 1
ATOM 1569 O O . CYS A 1 187 ? 13.761 6.109 -12.693 1.00 95.06 187 CYS A O 1
ATOM 1571 N N . ILE A 1 188 ? 13.770 6.972 -10.618 1.00 94.62 188 ILE A N 1
ATOM 1572 C CA . ILE A 1 188 ? 13.332 8.314 -11.027 1.00 94.62 188 ILE A CA 1
ATOM 1573 C C . ILE A 1 188 ? 14.294 8.913 -12.058 1.00 94.62 188 ILE A C 1
ATOM 1575 O O . ILE A 1 188 ? 13.852 9.483 -13.060 1.00 94.62 188 ILE A O 1
ATOM 1579 N N . LYS A 1 189 ? 15.611 8.770 -11.851 1.00 95.50 189 LYS A N 1
ATOM 1580 C CA . LYS A 1 189 ? 16.623 9.223 -12.819 1.00 95.50 189 LYS A CA 1
ATOM 1581 C C . LYS A 1 189 ? 16.450 8.542 -14.173 1.00 95.50 189 LYS A C 1
ATOM 1583 O O . LYS A 1 189 ? 16.485 9.229 -15.193 1.00 95.50 189 LYS A O 1
ATOM 1588 N N . LEU A 1 190 ? 16.239 7.227 -14.188 1.00 95.00 190 LEU A N 1
ATOM 1589 C CA . LEU A 1 190 ? 16.052 6.465 -15.419 1.00 95.00 190 LEU A CA 1
ATOM 1590 C C . LEU A 1 190 ? 14.803 6.924 -16.186 1.00 95.00 190 LEU A C 1
ATOM 1592 O O . LEU A 1 190 ? 14.898 7.229 -17.376 1.00 95.00 190 LEU A O 1
ATOM 1596 N N . LEU A 1 191 ? 13.664 7.051 -15.499 1.00 92.56 191 LEU A N 1
ATOM 1597 C CA . LEU A 1 191 ? 12.407 7.523 -16.092 1.00 92.56 191 LEU A CA 1
ATOM 1598 C C . LEU A 1 191 ? 12.521 8.961 -16.622 1.00 92.56 191 LEU A C 1
ATOM 1600 O O . LEU A 1 191 ? 12.075 9.261 -17.730 1.00 92.56 191 LEU A O 1
ATOM 1604 N N . THR A 1 192 ? 13.190 9.842 -15.873 1.00 92.06 192 THR A N 1
ATOM 1605 C CA . THR A 1 192 ? 13.387 11.251 -16.259 1.00 92.06 192 THR A CA 1
ATOM 1606 C C . THR A 1 192 ? 14.272 11.402 -17.498 1.00 92.06 192 THR A C 1
ATOM 1608 O O . THR A 1 192 ? 14.091 12.353 -18.263 1.00 92.06 192 THR A O 1
ATOM 1611 N N . GLN A 1 193 ? 15.237 10.497 -17.688 1.00 93.06 193 GLN A N 1
ATOM 1612 C CA . GLN A 1 193 ? 16.126 10.484 -18.851 1.00 93.06 193 GLN A CA 1
ATOM 1613 C C . GLN A 1 193 ? 15.467 9.871 -20.088 1.00 93.06 193 GLN A C 1
ATOM 1615 O O . GLN A 1 193 ? 15.728 10.340 -21.191 1.00 93.06 193 GLN A O 1
ATOM 1620 N N . TYR A 1 194 ? 14.621 8.851 -19.915 1.00 91.31 194 TYR A N 1
ATOM 1621 C CA . TYR A 1 194 ? 14.004 8.136 -21.030 1.00 91.31 194 TYR A CA 1
ATOM 1622 C C . TYR A 1 194 ? 13.065 9.025 -21.865 1.00 91.31 194 TYR A C 1
ATOM 1624 O O . TYR A 1 194 ? 13.186 9.036 -23.086 1.00 91.31 194 TYR A O 1
ATOM 1632 N N . ARG A 1 195 ? 12.158 9.781 -21.221 1.00 82.44 195 ARG A N 1
ATOM 1633 C CA . ARG A 1 195 ? 11.228 10.752 -21.858 1.00 82.44 195 ARG A CA 1
ATOM 1634 C C . ARG A 1 195 ? 10.415 10.229 -23.063 1.00 82.44 195 ARG A C 1
ATOM 1636 O O . ARG A 1 195 ? 9.881 11.039 -23.814 1.00 82.44 195 ARG A O 1
ATOM 1643 N N . GLY A 1 196 ? 10.328 8.914 -23.264 1.00 85.81 196 GLY A N 1
ATOM 1644 C CA . GLY A 1 196 ? 9.595 8.299 -24.371 1.00 85.81 196 GLY A CA 1
ATOM 1645 C C . GLY A 1 196 ? 8.200 7.801 -23.970 1.00 85.81 196 GLY A C 1
ATOM 1646 O O . GLY A 1 196 ? 7.920 7.680 -22.777 1.00 85.81 196 GLY A O 1
ATOM 1647 N N . PRO A 1 197 ? 7.343 7.469 -24.952 1.00 90.25 197 PRO A N 1
ATOM 1648 C CA . PRO A 1 197 ? 5.925 7.164 -24.736 1.00 90.25 197 PRO A CA 1
ATOM 1649 C C . PRO A 1 197 ? 5.645 5.703 -24.339 1.00 90.25 197 PRO A C 1
ATOM 1651 O O . PRO A 1 197 ? 4.502 5.287 -24.336 1.00 90.25 197 PRO A O 1
ATOM 1654 N N . TYR A 1 198 ? 6.662 4.887 -24.039 1.00 89.00 198 TYR A N 1
ATOM 1655 C CA . TYR A 1 198 ? 6.483 3.434 -23.858 1.00 89.00 198 TYR A CA 1
ATOM 1656 C C . TYR A 1 198 ? 5.494 3.032 -22.747 1.00 89.00 198 TYR A C 1
ATOM 1658 O O . TYR A 1 198 ? 4.905 1.961 -22.820 1.00 89.00 198 TYR A O 1
ATOM 1666 N N . PHE A 1 199 ? 5.324 3.866 -21.718 1.00 85.50 199 PHE A N 1
ATOM 1667 C CA . PHE A 1 199 ? 4.401 3.608 -20.605 1.00 85.50 199 PHE A CA 1
ATOM 1668 C C . PHE A 1 199 ? 3.093 4.422 -20.685 1.00 85.50 199 PHE A C 1
ATOM 1670 O O . PHE A 1 199 ? 2.333 4.409 -19.714 1.00 85.50 199 PHE A O 1
ATOM 1677 N N . GLU A 1 200 ? 2.862 5.150 -21.784 1.00 81.50 200 GLU A N 1
ATOM 1678 C CA . GLU A 1 200 ? 1.613 5.883 -22.071 1.00 81.50 200 GLU A CA 1
ATOM 1679 C C . GLU A 1 200 ? 0.605 4.995 -22.812 1.00 81.50 200 GLU A C 1
ATOM 1681 O O . GLU A 1 200 ? -0.593 5.069 -22.454 1.00 81.50 200 GLU A O 1
#

Radius of gyration: 31.95 Å; chains: 1; bounding box: 52×57×86 Å